Protein AF-0000000077295371 (afdb_homodimer)

Sequence (290 aa):
MWTFGPAETTPSGWQVFKDMAKVRFSCQRCSHGWTSMYGMVVFYYHWDTASNQGNVRFLLTGQKCNHCNPDGFETPMWYPEEAQKVMTNLYHEVANRVYQLQTPPLIRDRRHGRPRHQHNSSMCQACRQGLCKTSKVLQAVSSSSMWTFGPAETTPSGWQVFKDMAKVRFSCQRCSHGWTSMYGMVVFYYHWDTASNQGNVRFLLTGQKCNHCNPDGFETPMWYPEEAQKVMTNLYHEVANRVYQLQTPPLIRDRRHGRPRHQHNSSMCQACRQGLCKTSKVLQAVSSSS

InterPro domains:
  IPR026096 Receptor-transporting protein [PTHR14402] (2-140)
  IPR027377 ZAR1/RTP1-5-like, 3CxxC-type zinc finger [PF13695] (21-130)
  IPR027377 ZAR1/RTP1-5-like, 3CxxC-type zinc finger [SM01328] (20-130)

Organism: Petrolisthes cinctipes (NCBI:txid88211)

Nearest PDB structures (foldseek):
  4xb6-assembly1_E  TM=5.435E-01  e=7.324E-01  Escherichia coli str. K-12 substr. MG1655
  2y8g-assembly1_A  TM=3.327E-01  e=1.158E-01  Homo sapiens
  3d45-assembly1_B  TM=3.628E-01  e=4.478E-01  Mus musculus
  3d45-assembly1_A  TM=3.633E-01  e=4.478E-01  Mus musculus
  2a1s-assembly1_A  TM=3.868E-01  e=9.960E-01  Homo sapiens

Secondary structure (DSSP, 8-state):
-EEEEE-SS--SSSEEEEEEEEEEEE-TTT--EEEEEEEEEEEEEEEETTTTEEEEEEEE--B--TTT--SSPBPPEE-HHHHHHHHHHHHHHHHHHTT----PPPP---------S---GGGBHHHHTT-STT-----------/-EEEEE-SS--SSSEEEEEEEEEEEE-TTT--EEEEEEEEEEEEEEEETTTTEEEEEEEE--B--TTT--SSPBPPEE-HHHHHHHHHHHHHHHHHHTT----PPPP---------S---GGGBHHHHTT-STT-----------

Solvent-accessible surface area (backbone atoms only — not comparable to full-atom values): 17263 Å² total; per-residue (Å²): 93,74,49,79,46,76,46,91,62,86,75,79,90,46,47,77,50,75,49,70,25,41,26,35,38,52,33,88,83,79,62,54,66,52,77,39,73,70,34,41,38,40,36,35,35,45,76,38,76,91,77,55,39,32,42,38,30,32,43,80,40,26,36,40,44,86,85,78,56,54,94,60,62,32,66,52,24,37,35,62,69,43,53,49,48,53,51,51,38,50,48,39,52,48,40,29,74,74,68,66,41,91,59,76,79,74,80,78,82,57,73,90,71,82,84,84,68,80,90,56,56,92,38,27,44,36,36,73,69,53,68,32,86,80,36,76,62,77,72,78,72,77,70,82,119,95,76,47,80,46,74,46,90,62,85,75,80,92,46,49,77,50,74,48,70,26,43,27,35,38,54,32,89,84,79,62,55,67,53,78,38,74,69,34,41,40,39,35,36,35,44,75,39,76,90,77,56,38,32,41,37,30,33,42,80,39,27,38,41,44,85,86,78,59,56,94,59,62,31,67,51,26,38,35,63,68,42,52,49,48,54,51,50,38,48,50,40,51,48,40,29,75,74,68,66,41,90,60,75,80,73,80,81,82,58,72,90,73,81,85,84,67,82,90,56,57,91,38,27,44,34,36,73,68,52,68,32,86,82,36,76,59,77,71,78,71,75,70,82,119

Radius of gyration: 21.49 Å; Cα contacts (8 Å, |Δi|>4): 486; chains: 2; bounding box: 51×67×65 Å

Foldseek 3Di:
DEDEEADPDDDPPFDKDKDAAWWKFADPPPRDIDIDRGWMKMKTKDADPVVRYIYIHMDTWFFADPPVGDPDGTGTHDDPVRVVLVVVQVVQVCCCPPVNDDDDDRDRDYDDDDPPDDDDLVGIRCLVVVNDPPNPPPPVPPPPD/DEDEEADPDDDPPFDKDKAAAWWKFADPPPRDIDIDRGWMKMKTKDADPVVRYIYIHMDTWFFADPPVGDPDGTGTHDDPVRVVLVVVQVVQVCCCPPVNDDDDDRDRDYDDDDPPDDDDLVGIRCLVVPNDPPNPPPPVPPPPD

Structure (mmCIF, N/CA/C/O backbone):
data_AF-0000000077295371-model_v1
#
loop_
_entity.id
_entity.type
_entity.pdbx_description
1 polymer '3CxxC-type domain-containing protein'
#
loop_
_atom_site.group_PDB
_atom_site.id
_atom_site.type_symbol
_atom_site.label_atom_id
_atom_site.label_alt_id
_atom_site.label_comp_id
_atom_site.label_asym_id
_atom_site.label_entity_id
_atom_site.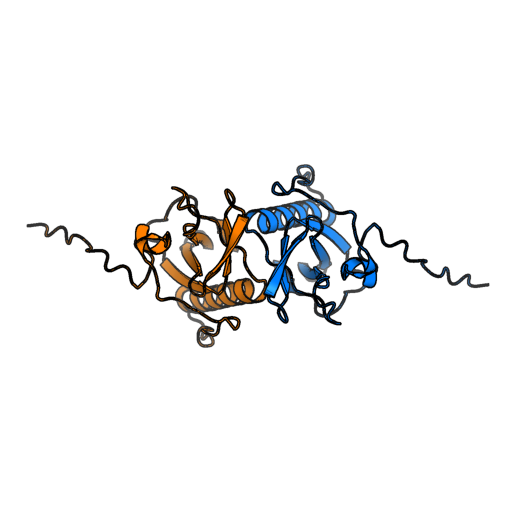label_seq_id
_atom_site.pdbx_PDB_ins_code
_atom_site.Cartn_x
_atom_site.Cartn_y
_atom_site.Cartn_z
_atom_site.occupancy
_atom_site.B_iso_or_equiv
_atom_site.auth_seq_id
_atom_site.auth_comp_id
_atom_site.auth_asym_id
_atom_site.auth_atom_id
_atom_site.pdbx_PDB_model_num
ATOM 1 N N . MET A 1 1 ? 22.094 4.246 -7.453 1 86.5 1 MET A N 1
ATOM 2 C CA . MET A 1 1 ? 20.719 4.723 -7.406 1 86.5 1 MET A CA 1
ATOM 3 C C . MET A 1 1 ? 19.75 3.637 -7.879 1 86.5 1 MET A C 1
ATOM 5 O O . MET A 1 1 ? 20.047 2.912 -8.836 1 86.5 1 MET A O 1
ATOM 9 N N . TRP A 1 2 ? 18.719 3.459 -7.152 1 91.44 2 TRP A N 1
ATOM 10 C CA . TRP A 1 2 ? 17.672 2.525 -7.559 1 91.44 2 TRP A CA 1
ATOM 11 C C . TRP A 1 2 ? 16.375 3.268 -7.906 1 91.44 2 TRP A C 1
ATOM 13 O O . TRP A 1 2 ? 16 4.219 -7.223 1 91.44 2 TRP A O 1
ATOM 23 N N . THR A 1 3 ? 15.727 2.918 -9.031 1 90.88 3 THR A N 1
ATOM 24 C CA . THR A 1 3 ? 14.398 3.406 -9.391 1 90.88 3 THR A CA 1
ATOM 25 C C . THR A 1 3 ? 13.352 2.314 -9.203 1 90.88 3 THR A C 1
ATOM 27 O O . THR A 1 3 ? 13.641 1.128 -9.367 1 90.88 3 THR A O 1
ATOM 30 N N . PHE A 1 4 ? 12.195 2.684 -8.742 1 93.25 4 PHE A N 1
ATOM 31 C CA . PHE A 1 4 ? 11.125 1.76 -8.383 1 93.25 4 PHE A CA 1
ATOM 32 C C . PHE A 1 4 ? 9.805 2.203 -8.984 1 93.25 4 PHE A C 1
ATOM 34 O O . PHE A 1 4 ? 9.43 3.371 -8.883 1 93.25 4 PHE A O 1
ATOM 41 N N . GLY A 1 5 ? 9.086 1.29 -9.688 1 92.06 5 GLY A N 1
ATOM 42 C CA . GLY A 1 5 ? 7.781 1.624 -10.242 1 92.06 5 GLY A CA 1
ATOM 43 C C . GLY A 1 5 ? 7.051 0.424 -10.812 1 92.06 5 GLY A C 1
ATOM 44 O O . GLY A 1 5 ? 7.566 -0.694 -10.789 1 92.06 5 GLY A O 1
ATOM 45 N N . PRO A 1 6 ? 5.828 0.628 -11.188 1 92.06 6 PRO A N 1
ATOM 46 C CA . PRO A 1 6 ? 5.055 -0.468 -11.773 1 92.06 6 PRO A CA 1
ATOM 47 C C . PRO A 1 6 ? 5.57 -0.878 -13.156 1 92.06 6 PRO A C 1
ATOM 49 O O . PRO A 1 6 ? 6.176 -0.066 -13.859 1 92.06 6 PRO A O 1
ATOM 52 N N . ALA A 1 7 ? 5.379 -2.176 -13.43 1 90.31 7 ALA A N 1
ATOM 53 C CA . ALA A 1 7 ? 5.73 -2.686 -14.75 1 90.31 7 ALA A CA 1
ATOM 54 C C . ALA A 1 7 ? 4.562 -2.535 -15.719 1 90.31 7 ALA A C 1
ATOM 56 O O . ALA A 1 7 ? 3.418 -2.844 -15.383 1 90.31 7 ALA A O 1
ATOM 57 N N . GLU A 1 8 ? 4.898 -1.965 -16.859 1 80.38 8 GLU A N 1
ATOM 58 C CA . GLU A 1 8 ? 3.889 -1.967 -17.906 1 80.38 8 GLU A CA 1
ATOM 59 C C . GLU A 1 8 ? 3.895 -3.285 -18.688 1 80.38 8 GLU A C 1
ATOM 61 O O . GLU A 1 8 ? 2.84 -3.773 -19.094 1 80.38 8 GLU A O 1
ATOM 66 N N . THR A 1 9 ? 5.023 -3.795 -18.875 1 82.44 9 THR A N 1
ATOM 67 C CA . THR A 1 9 ? 5.254 -5.09 -19.5 1 82.44 9 THR A CA 1
ATOM 68 C C . THR A 1 9 ? 6.266 -5.906 -18.703 1 82.44 9 THR A C 1
ATOM 70 O O . THR A 1 9 ? 6.973 -5.367 -17.859 1 82.44 9 THR A O 1
ATOM 73 N N . THR A 1 10 ? 6.254 -7.145 -18.922 1 82.88 10 THR A N 1
ATOM 74 C CA . THR A 1 10 ? 7.238 -8.008 -18.297 1 82.88 10 THR A CA 1
ATOM 75 C C . THR A 1 10 ? 8.617 -7.797 -18.906 1 82.88 10 THR A C 1
ATOM 77 O O . THR A 1 10 ? 8.828 -8.062 -20.094 1 82.88 10 THR A O 1
ATOM 80 N N . PRO A 1 11 ? 9.492 -7.316 -18.062 1 87.44 11 PRO A N 1
ATOM 81 C CA . PRO A 1 11 ? 10.836 -7.133 -18.609 1 87.44 11 PRO A CA 1
ATOM 82 C C . PRO A 1 11 ? 11.555 -8.453 -18.875 1 87.44 11 PRO A C 1
ATOM 84 O O . PRO A 1 11 ? 11.414 -9.398 -18.094 1 87.44 11 PRO A O 1
ATOM 87 N N . SER A 1 12 ? 12.25 -8.508 -19.969 1 88.38 12 SER A N 1
ATOM 88 C CA . SER A 1 12 ? 13.023 -9.703 -20.297 1 88.38 12 SER A CA 1
ATOM 89 C C . SER A 1 12 ? 14.453 -9.594 -19.781 1 88.38 12 SER A C 1
ATOM 91 O O . SER A 1 12 ? 15.07 -8.531 -19.891 1 88.38 12 SER A O 1
ATOM 93 N N . GLY A 1 13 ? 14.984 -10.672 -19.281 1 92.75 13 GLY A N 1
ATOM 94 C CA . GLY A 1 13 ? 16.375 -10.742 -18.891 1 92.75 13 GLY A CA 1
ATOM 95 C C . GLY A 1 13 ? 16.641 -10.219 -17.5 1 92.75 13 GLY A C 1
ATOM 96 O O . GLY A 1 13 ? 17.781 -10.234 -17.016 1 92.75 13 GLY A O 1
ATOM 97 N N . TRP A 1 14 ? 15.656 -9.672 -16.875 1 95.69 14 TRP A N 1
ATOM 98 C CA . TRP A 1 14 ? 15.82 -9.172 -15.516 1 95.69 14 TRP A CA 1
ATOM 99 C C . TRP A 1 14 ? 15.648 -10.289 -14.492 1 95.69 14 TRP A C 1
ATOM 101 O O . TRP A 1 14 ? 15.055 -11.328 -14.797 1 95.69 14 TRP A O 1
ATOM 111 N N . GLN A 1 15 ? 16.234 -10.102 -13.391 1 97 15 GLN A N 1
ATOM 112 C CA . GLN A 1 15 ? 15.977 -11.031 -12.289 1 97 15 GLN A CA 1
ATOM 113 C C . GLN A 1 15 ? 14.547 -10.914 -11.781 1 97 15 GLN A C 1
ATOM 115 O O . GLN A 1 15 ? 13.953 -9.836 -11.82 1 97 15 GLN A O 1
ATOM 120 N N . VAL A 1 16 ? 14.047 -12.078 -11.312 1 96.31 16 VAL A N 1
ATOM 121 C CA . VAL A 1 16 ? 12.648 -12.141 -10.898 1 96.31 16 VAL A CA 1
ATOM 122 C C . VAL A 1 16 ? 12.562 -12.586 -9.438 1 96.31 16 VAL A C 1
ATOM 124 O O . VAL A 1 16 ? 13.234 -13.531 -9.031 1 96.31 16 VAL A O 1
ATOM 127 N N . PHE A 1 17 ? 11.812 -11.836 -8.68 1 97.75 17 PHE A N 1
ATOM 128 C CA . PHE A 1 17 ? 11.5 -12.188 -7.301 1 97.75 17 PHE A CA 1
ATOM 129 C C . PHE A 1 17 ? 10 -12.117 -7.047 1 97.75 17 PHE A C 1
ATOM 131 O O . PHE A 1 17 ? 9.375 -11.078 -7.262 1 97.75 17 PHE A O 1
ATOM 138 N N . LYS A 1 18 ? 9.422 -13.211 -6.637 1 96.5 18 LYS A N 1
ATOM 139 C CA . LYS A 1 18 ? 7.992 -13.281 -6.371 1 96.5 18 LYS A CA 1
ATOM 140 C C . LYS A 1 18 ? 7.715 -13.438 -4.879 1 96.5 18 LYS A C 1
ATOM 142 O O . LYS A 1 18 ? 8.484 -14.086 -4.164 1 96.5 18 LYS A O 1
ATOM 147 N N . ASP A 1 19 ? 6.68 -12.828 -4.461 1 96.31 19 ASP A N 1
ATOM 148 C CA . ASP A 1 19 ? 6.238 -12.977 -3.078 1 96.31 19 ASP A CA 1
ATOM 149 C C . ASP A 1 19 ? 4.715 -12.93 -2.98 1 96.31 19 ASP A C 1
ATOM 151 O O . ASP A 1 19 ? 4.043 -12.461 -3.9 1 96.31 19 ASP A O 1
ATOM 155 N N . MET A 1 20 ? 4.238 -13.5 -1.912 1 93.75 20 MET A N 1
ATOM 156 C CA . MET A 1 20 ? 2.795 -13.562 -1.687 1 93.75 20 MET A CA 1
ATOM 157 C C . MET A 1 20 ? 2.41 -12.797 -0.423 1 93.75 20 MET A C 1
ATOM 159 O O . MET A 1 20 ? 3.223 -12.656 0.493 1 93.75 20 MET A O 1
ATOM 163 N N . ALA A 1 21 ? 1.189 -12.32 -0.433 1 94.06 21 ALA A N 1
ATOM 164 C CA . ALA A 1 21 ? 0.658 -11.57 0.705 1 94.06 21 ALA A CA 1
ATOM 165 C C . ALA A 1 21 ? -0.843 -11.797 0.856 1 94.06 21 ALA A C 1
ATOM 167 O O . ALA A 1 21 ? -1.525 -12.148 -0.109 1 94.06 21 ALA A O 1
ATOM 168 N N . LYS A 1 22 ? -1.296 -11.648 2.119 1 93.62 22 LYS A N 1
ATOM 169 C CA . LYS A 1 22 ? -2.736 -11.555 2.336 1 93.62 22 LYS A CA 1
ATOM 170 C C . LYS A 1 22 ? -3.289 -10.234 1.809 1 93.62 22 LYS A C 1
ATOM 172 O O . LYS A 1 22 ? -2.828 -9.164 2.203 1 93.62 22 LYS A O 1
ATOM 177 N N . VAL A 1 23 ? -4.223 -10.328 0.957 1 95.44 23 VAL A N 1
ATOM 178 C CA . VAL A 1 23 ? -4.816 -9.141 0.36 1 95.44 23 VAL A CA 1
ATOM 179 C C . VAL A 1 23 ? -6.332 -9.289 0.301 1 95.44 23 VAL A C 1
ATOM 181 O O . VAL A 1 23 ? -6.863 -10.375 0.544 1 95.44 23 VAL A O 1
ATOM 184 N N . ARG A 1 24 ? -7 -8.188 0.043 1 93.94 24 ARG A N 1
ATOM 185 C CA . ARG A 1 24 ? -8.445 -8.203 -0.156 1 93.94 24 ARG A CA 1
ATOM 186 C C . ARG A 1 24 ? -8.812 -7.695 -1.546 1 93.94 24 ARG A C 1
ATOM 188 O O . ARG A 1 24 ? -8.062 -6.922 -2.146 1 93.94 24 ARG A O 1
ATOM 195 N N . PHE A 1 25 ? -9.914 -8.211 -2.006 1 94.44 25 PHE A N 1
ATOM 196 C CA . PHE A 1 25 ? -10.484 -7.77 -3.273 1 94.44 25 PHE A CA 1
ATOM 197 C C . PHE A 1 25 ? -11.914 -7.281 -3.084 1 94.44 25 PHE A C 1
ATOM 199 O O . PHE A 1 25 ? -12.586 -7.68 -2.133 1 94.44 25 PHE A O 1
ATOM 206 N N . SER A 1 26 ? -12.281 -6.414 -3.873 1 90.81 26 SER A N 1
ATOM 207 C CA . SER A 1 26 ? -13.672 -5.969 -3.971 1 90.81 26 SER A CA 1
ATOM 208 C C . SER A 1 26 ? -14.109 -5.836 -5.426 1 90.81 26 SER A C 1
ATOM 210 O O . SER A 1 26 ? -13.469 -5.137 -6.211 1 90.81 26 SER A O 1
ATOM 212 N N . CYS A 1 27 ? -15.172 -6.555 -5.723 1 93.31 27 CYS A N 1
ATOM 213 C CA . CYS A 1 27 ? -15.664 -6.539 -7.094 1 93.31 27 CYS A CA 1
ATOM 214 C C . CYS A 1 27 ? -16.281 -5.191 -7.438 1 93.31 27 CYS A C 1
ATOM 216 O O . CYS A 1 27 ? -17.172 -4.715 -6.738 1 93.31 27 CYS A O 1
ATOM 218 N N . GLN A 1 28 ? -15.859 -4.637 -8.531 1 89.06 28 GLN A N 1
ATOM 219 C CA . GLN A 1 28 ? -16.328 -3.314 -8.922 1 89.06 28 GLN A CA 1
ATOM 220 C C . GLN A 1 28 ? -17.75 -3.391 -9.508 1 89.06 28 GLN A C 1
ATOM 222 O O . GLN A 1 28 ? -18.438 -2.377 -9.602 1 89.06 28 GLN A O 1
ATOM 227 N N . ARG A 1 29 ? -18.109 -4.555 -9.852 1 91.44 29 ARG A N 1
ATOM 228 C CA . ARG A 1 29 ? -19.406 -4.723 -10.492 1 91.44 29 ARG A CA 1
ATOM 229 C C . ARG A 1 29 ? -20.5 -5.023 -9.461 1 91.44 29 ARG A C 1
ATOM 231 O O . ARG A 1 29 ? -21.562 -4.406 -9.477 1 91.44 29 ARG A O 1
ATOM 238 N N . CYS A 1 30 ? -20.266 -5.941 -8.539 1 93.5 30 CYS A N 1
ATOM 239 C CA . CYS A 1 30 ? -21.328 -6.375 -7.645 1 93.5 30 CYS A CA 1
ATOM 240 C C . CYS A 1 30 ? -21 -6.023 -6.199 1 93.5 30 CYS A C 1
ATOM 242 O O . CYS A 1 30 ? -21.75 -6.375 -5.289 1 93.5 30 CYS A O 1
ATOM 244 N N . SER A 1 31 ? -19.797 -5.547 -5.883 1 87.94 31 SER A N 1
ATOM 245 C CA . SER A 1 31 ? -19.359 -5.051 -4.582 1 87.94 31 SER A CA 1
ATOM 246 C C . SER A 1 31 ? -19.047 -6.199 -3.629 1 87.94 31 SER A C 1
ATOM 248 O O . SER A 1 31 ? -18.766 -5.977 -2.449 1 87.94 31 SER A O 1
ATOM 250 N N . HIS A 1 32 ? -19.094 -7.414 -4.203 1 91 32 HIS A N 1
ATOM 251 C CA . HIS A 1 32 ? -18.688 -8.547 -3.389 1 91 32 HIS A CA 1
ATOM 252 C C . HIS A 1 32 ? -17.219 -8.43 -2.99 1 91 32 HIS A C 1
ATOM 254 O O . HIS A 1 32 ? -16.359 -8.125 -3.828 1 91 32 HIS A O 1
ATOM 260 N N . GLY A 1 33 ? -16.906 -8.641 -1.705 1 90.38 33 GLY A N 1
ATOM 261 C CA . GLY A 1 33 ? -15.539 -8.617 -1.206 1 90.38 33 GLY A CA 1
ATOM 262 C C . GLY A 1 33 ? -15.062 -9.977 -0.736 1 90.38 33 GLY A C 1
ATOM 263 O O . GLY A 1 33 ? -15.836 -10.766 -0.19 1 90.38 33 GLY A O 1
ATOM 264 N N . TRP A 1 34 ? -13.805 -10.258 -0.97 1 91.38 34 TRP A N 1
ATOM 265 C CA . TRP A 1 34 ? -13.219 -11.5 -0.467 1 91.38 34 TRP A CA 1
ATOM 266 C C . TRP A 1 34 ? -11.75 -11.312 -0.11 1 91.38 34 TRP A C 1
ATOM 268 O O . TRP A 1 34 ? -11.125 -10.344 -0.542 1 91.38 34 TRP A O 1
ATOM 278 N N . THR A 1 35 ? -11.211 -12.172 0.709 1 91.56 35 THR A N 1
ATOM 279 C CA . THR A 1 35 ? -9.812 -12.18 1.123 1 91.56 35 THR A CA 1
ATOM 280 C C . THR A 1 35 ? -9.055 -13.312 0.447 1 91.56 35 THR A C 1
ATOM 282 O O . THR A 1 35 ? -9.578 -14.414 0.29 1 91.56 35 THR A O 1
ATOM 285 N N . SER A 1 36 ? -7.852 -13 -0.008 1 92 36 SER A N 1
ATOM 286 C CA . SER A 1 36 ? -6.957 -14.023 -0.546 1 92 36 SER A CA 1
ATOM 287 C C . SER A 1 36 ? -5.633 -14.055 0.214 1 92 36 SER A C 1
ATOM 289 O O . SER A 1 36 ? -5.012 -13.008 0.43 1 92 36 SER A O 1
ATOM 291 N N . MET A 1 37 ? -5.191 -15.266 0.523 1 89.56 37 MET A N 1
ATOM 292 C CA . MET A 1 37 ? -3.891 -15.43 1.166 1 89.56 37 MET A CA 1
ATOM 293 C C . MET A 1 37 ? -2.777 -15.516 0.127 1 89.56 37 MET A C 1
ATOM 295 O O . MET A 1 37 ? -1.598 -15.562 0.479 1 89.56 37 MET A O 1
ATOM 299 N N . TYR A 1 38 ? -3.191 -15.484 -1.136 1 87.25 38 TYR A N 1
ATOM 300 C CA . TYR A 1 38 ? -2.223 -15.742 -2.193 1 87.25 38 TYR A CA 1
ATOM 301 C C . TYR A 1 38 ? -2.168 -14.586 -3.18 1 87.25 38 TYR A C 1
ATOM 30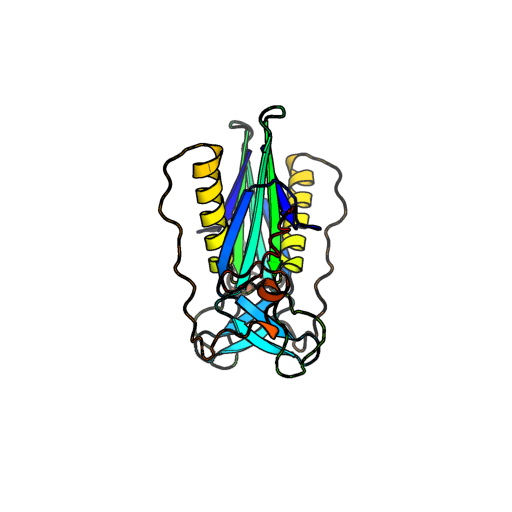3 O O . TYR A 1 38 ? -2.027 -14.789 -4.387 1 87.25 38 TYR A O 1
ATOM 311 N N . GLY A 1 39 ? -2.402 -13.367 -2.674 1 93 39 GLY A N 1
ATOM 312 C CA . GLY A 1 39 ? -2.082 -12.227 -3.52 1 93 39 GLY A CA 1
ATOM 313 C C . GLY A 1 39 ? -0.623 -12.18 -3.936 1 93 39 GLY A C 1
ATOM 314 O O . GLY A 1 39 ? 0.271 -12.242 -3.088 1 93 39 GLY A O 1
ATOM 315 N N . MET A 1 40 ? -0.384 -12.141 -5.23 1 94.75 40 MET A N 1
ATOM 316 C CA . MET A 1 40 ? 0.983 -12.266 -5.727 1 94.75 40 MET A CA 1
ATOM 317 C C . MET A 1 40 ? 1.495 -10.93 -6.246 1 94.75 40 MET A C 1
ATOM 319 O O . MET A 1 40 ? 0.787 -10.227 -6.969 1 94.75 40 MET A O 1
ATOM 323 N N . VAL A 1 41 ? 2.711 -10.602 -5.812 1 96.62 41 VAL A N 1
ATOM 324 C CA . VAL A 1 41 ? 3.477 -9.508 -6.41 1 96.62 41 VAL A CA 1
ATOM 325 C C . VAL A 1 41 ? 4.73 -10.062 -7.078 1 96.62 41 VAL A C 1
ATOM 327 O O . VAL A 1 41 ? 5.383 -10.961 -6.539 1 96.62 41 VAL A O 1
ATOM 330 N N . VAL A 1 42 ? 4.992 -9.594 -8.25 1 96.5 42 VAL A N 1
ATOM 331 C CA . VAL A 1 42 ? 6.195 -9.969 -8.984 1 96.5 42 VAL A CA 1
ATOM 332 C C . VAL A 1 42 ? 7.102 -8.75 -9.148 1 96.5 42 VAL A C 1
ATOM 334 O O . VAL A 1 42 ? 6.676 -7.715 -9.664 1 96.5 42 VAL A O 1
ATOM 337 N N . PHE A 1 43 ? 8.312 -8.938 -8.703 1 97.88 43 PHE A N 1
ATOM 338 C CA . PHE A 1 43 ? 9.32 -7.902 -8.891 1 97.88 43 PHE A CA 1
ATOM 339 C C . PHE A 1 43 ? 10.32 -8.305 -9.969 1 97.88 43 PHE A C 1
ATOM 341 O O . PHE A 1 43 ? 10.805 -9.438 -9.984 1 97.88 43 PHE A O 1
ATOM 348 N N . TYR A 1 44 ? 10.57 -7.422 -10.797 1 97.44 44 TYR A N 1
ATOM 349 C CA . TYR A 1 44 ? 11.672 -7.508 -11.758 1 97.44 44 TYR A CA 1
ATOM 350 C C . TYR A 1 44 ? 12.766 -6.496 -11.422 1 97.44 44 TYR A C 1
ATOM 352 O O . TYR A 1 44 ? 12.484 -5.309 -11.258 1 97.44 44 TYR A O 1
ATOM 360 N N . TYR A 1 45 ? 13.961 -7.008 -11.328 1 98 45 TYR A N 1
ATOM 361 C CA . TYR A 1 45 ? 14.992 -6.043 -10.969 1 98 45 TYR A CA 1
ATOM 362 C C . TYR A 1 45 ? 16.266 -6.293 -11.758 1 98 45 TYR A C 1
ATOM 364 O O . TYR A 1 45 ? 16.531 -7.422 -12.18 1 98 45 TYR A O 1
ATOM 372 N N . HIS A 1 46 ? 16.984 -5.16 -11.992 1 97.06 46 HIS A N 1
ATOM 373 C CA . HIS A 1 46 ? 18.203 -5.184 -12.781 1 97.06 46 HIS A CA 1
ATOM 374 C C . HIS A 1 46 ? 19.188 -4.121 -12.297 1 97.06 46 HIS A C 1
ATOM 376 O O . HIS A 1 46 ? 18.812 -2.975 -12.062 1 97.06 46 HIS A O 1
ATOM 382 N N . TRP A 1 47 ? 20.406 -4.574 -12.133 1 97.12 47 TRP A N 1
ATOM 383 C CA . TRP A 1 47 ? 21.5 -3.662 -11.82 1 97.12 47 TRP A CA 1
ATOM 384 C C . TRP A 1 47 ? 22.422 -3.48 -13.023 1 97.12 47 TRP A C 1
ATOM 386 O O . TRP A 1 47 ? 22.969 -4.453 -13.547 1 97.12 47 TRP A O 1
ATOM 396 N N . ASP A 1 48 ? 22.562 -2.227 -13.398 1 96.06 48 ASP A N 1
ATOM 397 C CA . ASP A 1 48 ? 23.469 -1.892 -14.492 1 96.06 48 ASP A CA 1
ATOM 398 C C . ASP A 1 48 ? 24.797 -1.368 -13.953 1 96.06 48 ASP A C 1
ATOM 400 O O . ASP A 1 48 ? 24.891 -0.21 -13.539 1 96.06 48 ASP A O 1
ATOM 404 N N . THR A 1 49 ? 25.906 -2.059 -14.109 1 93.75 49 THR A N 1
ATOM 405 C CA . THR A 1 49 ? 27.219 -1.716 -13.578 1 93.75 49 THR A CA 1
ATOM 406 C C . THR A 1 49 ? 27.812 -0.542 -14.352 1 93.75 49 THR A C 1
ATOM 408 O O . THR A 1 49 ? 28.5 0.302 -13.766 1 93.75 49 THR A O 1
ATOM 411 N N . ALA A 1 50 ? 27.562 -0.509 -15.586 1 95.75 50 ALA A N 1
ATOM 412 C CA . ALA A 1 50 ? 28.141 0.544 -16.422 1 95.75 50 ALA A CA 1
ATOM 413 C C . ALA A 1 50 ? 27.625 1.919 -15.992 1 95.75 50 ALA A C 1
ATOM 415 O O . ALA A 1 50 ? 28.406 2.867 -15.867 1 95.75 50 ALA A O 1
ATOM 416 N N . SER A 1 51 ? 26.375 1.975 -15.711 1 95.5 51 SER A N 1
ATOM 417 C CA . SER A 1 51 ? 25.766 3.256 -15.344 1 95.5 51 SER A CA 1
ATOM 418 C C . SER A 1 51 ? 25.609 3.381 -13.836 1 95.5 51 SER A C 1
ATOM 420 O O . SER A 1 51 ? 25.203 4.43 -13.336 1 95.5 51 SER A O 1
ATOM 422 N N . ASN A 1 52 ? 25.938 2.299 -13.125 1 95.19 52 ASN A N 1
ATOM 423 C CA . ASN A 1 52 ? 25.781 2.258 -11.68 1 95.19 52 ASN A CA 1
ATOM 424 C C . ASN A 1 52 ? 24.344 2.572 -11.258 1 95.19 52 ASN A C 1
ATOM 426 O O . ASN A 1 52 ? 24.125 3.42 -10.391 1 95.19 52 ASN A O 1
ATOM 430 N N . GLN A 1 53 ? 23.391 1.948 -11.992 1 96.19 53 GLN A N 1
ATOM 431 C CA . GLN A 1 53 ? 21.984 2.174 -11.719 1 96.19 53 GLN A CA 1
ATOM 432 C C . GLN A 1 53 ? 21.234 0.852 -11.578 1 96.19 53 GLN A C 1
ATOM 434 O O . GLN A 1 53 ? 21.531 -0.117 -12.273 1 96.19 53 GLN A O 1
ATOM 439 N N . GLY A 1 54 ? 20.328 0.802 -10.625 1 96.5 54 GLY A N 1
ATOM 440 C CA . GLY A 1 54 ? 19.406 -0.315 -10.453 1 96.5 54 GLY A CA 1
ATOM 441 C C . GLY A 1 54 ? 17.969 0.042 -10.75 1 96.5 54 GLY A C 1
ATOM 442 O O . GLY A 1 54 ? 17.547 1.188 -10.562 1 96.5 54 GLY A O 1
ATOM 443 N N . ASN A 1 55 ? 17.25 -0.89 -11.297 1 95.94 55 ASN A N 1
ATOM 444 C CA . ASN A 1 55 ? 15.836 -0.708 -11.594 1 95.94 55 ASN A CA 1
ATOM 445 C C . ASN A 1 55 ? 14.992 -1.839 -11.016 1 95.94 55 ASN A C 1
ATOM 447 O O . ASN A 1 55 ? 15.391 -3.004 -11.062 1 95.94 55 ASN A O 1
ATOM 451 N N . VAL A 1 56 ? 13.898 -1.454 -10.398 1 97.38 56 VAL A N 1
ATOM 452 C CA . VAL A 1 56 ? 12.906 -2.422 -9.953 1 97.38 56 VAL A CA 1
ATOM 453 C C . VAL A 1 56 ? 11.547 -2.078 -10.562 1 97.38 56 VAL A C 1
ATOM 455 O O . VAL A 1 56 ? 11.102 -0.929 -10.492 1 97.38 56 VAL A O 1
ATOM 458 N N . ARG A 1 57 ? 10.938 -3.018 -11.164 1 96.94 57 ARG A N 1
ATOM 459 C CA . ARG A 1 57 ? 9.555 -2.947 -11.641 1 96.94 57 ARG A CA 1
ATOM 460 C C . ARG A 1 57 ? 8.695 -4.012 -10.977 1 96.94 57 ARG A C 1
ATOM 462 O O . ARG A 1 57 ? 9.18 -5.094 -10.641 1 96.94 57 ARG A O 1
ATOM 469 N N . PHE A 1 58 ? 7.438 -3.619 -10.742 1 96.94 58 PHE A N 1
ATOM 470 C CA . PHE A 1 58 ? 6.613 -4.621 -10.078 1 96.94 58 PHE A CA 1
ATOM 471 C C . PHE A 1 58 ? 5.27 -4.77 -10.781 1 96.94 58 PHE A C 1
ATOM 473 O O . PHE A 1 58 ? 4.805 -3.84 -11.445 1 96.94 58 PHE A O 1
ATOM 480 N N . LEU A 1 59 ? 4.73 -5.953 -10.656 1 95.19 59 LEU A N 1
ATOM 481 C CA . LEU A 1 59 ? 3.396 -6.312 -11.125 1 95.19 59 LEU A CA 1
ATOM 482 C C . LEU A 1 59 ? 2.557 -6.891 -9.992 1 95.19 59 LEU A C 1
ATOM 484 O O . LEU A 1 59 ? 2.975 -7.84 -9.32 1 95.19 59 LEU A O 1
ATOM 488 N N . LEU A 1 60 ? 1.401 -6.25 -9.82 1 96.06 60 LEU A N 1
ATOM 489 C CA . LEU A 1 60 ? 0.409 -6.805 -8.906 1 96.06 60 LEU A CA 1
ATOM 490 C C . LEU A 1 60 ? -0.641 -7.609 -9.672 1 96.06 60 LEU A C 1
ATOM 492 O O . LEU A 1 60 ? -1.249 -7.102 -10.617 1 96.06 60 LEU A O 1
ATOM 496 N N . THR A 1 61 ? -0.856 -8.852 -9.258 1 94.75 61 THR A N 1
ATOM 497 C CA . THR A 1 61 ? -1.808 -9.68 -9.992 1 94.75 61 THR A CA 1
ATOM 498 C C . THR A 1 61 ? -3.156 -9.711 -9.273 1 94.75 61 THR A C 1
ATOM 500 O O . THR A 1 61 ? -3.215 -9.703 -8.047 1 94.75 61 THR A O 1
ATOM 503 N N . GLY A 1 62 ? -4.176 -9.789 -10.062 1 96.44 62 GLY A N 1
ATOM 504 C CA . GLY A 1 62 ? -5.535 -9.734 -9.555 1 96.44 62 GLY A CA 1
ATOM 505 C C . GLY A 1 62 ? -6.207 -11.094 -9.484 1 96.44 62 GLY A C 1
ATOM 506 O O . GLY A 1 62 ? -5.574 -12.117 -9.75 1 96.44 62 GLY A O 1
ATOM 507 N N . GLN A 1 63 ? -7.457 -11.055 -9.062 1 95.75 63 GLN A N 1
ATOM 508 C CA . GLN A 1 63 ? -8.336 -12.219 -9.031 1 95.75 63 GLN A CA 1
ATOM 509 C C . GLN A 1 63 ? -9.727 -11.883 -9.547 1 95.75 63 GLN A C 1
ATOM 511 O O . GLN A 1 63 ? -10.164 -10.734 -9.453 1 95.75 63 GLN A O 1
ATOM 516 N N . LYS A 1 64 ? -10.32 -12.906 -10.109 1 96.19 64 LYS A N 1
ATOM 517 C CA . LYS A 1 64 ? -11.688 -12.727 -10.602 1 96.19 64 LYS A CA 1
ATOM 518 C C . LYS A 1 64 ? -12.695 -12.898 -9.469 1 96.19 64 LYS A C 1
ATOM 520 O O . LYS A 1 64 ? -12.492 -13.703 -8.562 1 96.19 64 LYS A O 1
ATOM 525 N N . CYS A 1 65 ? -13.781 -12.117 -9.578 1 95.06 65 CYS A N 1
ATOM 526 C CA . CYS A 1 65 ? -14.906 -12.289 -8.672 1 95.06 65 CYS A CA 1
ATOM 527 C C . CYS A 1 65 ? -15.672 -13.57 -8.984 1 95.06 65 CYS A C 1
ATOM 529 O O . CYS A 1 65 ? -16.062 -13.805 -10.133 1 95.06 65 CYS A O 1
ATOM 531 N N . ASN A 1 66 ? -15.977 -14.352 -8.008 1 92.44 66 ASN A N 1
ATOM 532 C CA . ASN A 1 66 ? -16.688 -15.602 -8.234 1 92.44 66 ASN A CA 1
ATOM 533 C C . ASN A 1 66 ? -18.188 -15.438 -8.047 1 92.44 66 ASN A C 1
ATOM 535 O O . ASN A 1 66 ? -18.938 -16.406 -8.141 1 92.44 66 ASN A O 1
ATOM 539 N N . HIS A 1 67 ? -18.625 -14.305 -7.691 1 92.81 67 HIS A N 1
ATOM 540 C CA . HIS A 1 67 ? -20.031 -14.031 -7.5 1 92.81 67 HIS A CA 1
ATOM 541 C C . HIS A 1 67 ? -20.703 -13.641 -8.812 1 92.81 67 HIS A C 1
ATOM 543 O O . HIS A 1 67 ? -21.766 -14.172 -9.164 1 92.81 67 HIS A O 1
ATOM 549 N N . CYS A 1 68 ? -20.078 -12.766 -9.539 1 93.62 68 CYS A N 1
ATOM 550 C CA . CYS A 1 68 ? -20.672 -12.305 -10.789 1 93.62 68 CYS A CA 1
ATOM 551 C C . CYS A 1 68 ? -19.828 -12.734 -11.984 1 93.62 68 CYS A C 1
ATOM 553 O O . CYS A 1 68 ? -20.25 -12.586 -13.133 1 93.62 68 CYS A O 1
ATOM 555 N N . ASN A 1 69 ? -18.703 -13.273 -11.781 1 87.19 69 ASN A N 1
ATOM 556 C CA . ASN A 1 69 ? -17.797 -13.844 -12.781 1 87.19 69 ASN A CA 1
ATOM 557 C C . ASN A 1 69 ? -17.578 -12.883 -13.945 1 87.19 69 ASN A C 1
ATOM 559 O O . ASN A 1 69 ? -17.75 -13.25 -15.102 1 87.19 69 ASN A O 1
ATOM 563 N N . PRO A 1 70 ? -17 -11.812 -13.633 1 86.5 70 PRO A N 1
ATOM 564 C CA . PRO A 1 70 ? -16.703 -10.883 -14.727 1 86.5 70 PRO A CA 1
ATOM 565 C C . PRO A 1 70 ? -15.461 -11.273 -15.516 1 86.5 70 PRO A C 1
ATOM 567 O O . PRO A 1 70 ? -14.695 -12.133 -15.078 1 86.5 70 PRO A O 1
ATOM 570 N N . ASP A 1 71 ? -15.242 -10.75 -16.703 1 88.38 71 ASP A N 1
ATOM 571 C CA . ASP A 1 71 ? -14.078 -11.039 -17.531 1 88.38 71 ASP A CA 1
ATOM 572 C C . ASP A 1 71 ? -12.805 -10.453 -16.922 1 88.38 71 ASP A C 1
ATOM 574 O O . ASP A 1 71 ? -11.734 -11.062 -17 1 88.38 71 ASP A O 1
ATOM 578 N N . GLY A 1 72 ? -12.875 -9.398 -16.25 1 93.69 72 GLY A N 1
ATOM 579 C CA . GLY A 1 72 ? -11.703 -8.711 -15.75 1 93.69 72 GLY A CA 1
ATOM 580 C C . GLY A 1 72 ? -11.289 -9.164 -14.359 1 93.69 72 GLY A C 1
ATOM 581 O O . GLY A 1 72 ? -12.047 -9.859 -13.68 1 93.69 72 GLY A O 1
ATOM 582 N N . PHE A 1 73 ? -10.047 -8.844 -14.039 1 96.06 73 PHE A N 1
ATOM 583 C CA . PHE A 1 73 ? -9.508 -9.133 -12.711 1 96.06 73 PHE A CA 1
ATOM 584 C C . PHE A 1 73 ? -9.617 -7.914 -11.805 1 96.06 73 PHE A C 1
ATOM 586 O O . PHE A 1 73 ? -9.43 -6.781 -12.258 1 96.06 73 PHE A O 1
ATOM 593 N N . GLU A 1 74 ? -9.914 -8.164 -10.539 1 95.62 74 GLU A N 1
ATOM 594 C CA . GLU A 1 74 ? -9.898 -7.102 -9.539 1 95.62 74 GLU A CA 1
ATOM 595 C C . GLU A 1 74 ? -8.492 -6.883 -8.984 1 95.62 74 GLU A C 1
ATOM 597 O O . GLU A 1 74 ? -7.77 -7.844 -8.719 1 95.62 74 GLU A O 1
ATOM 602 N N . THR A 1 75 ? -8.125 -5.637 -8.852 1 94.12 75 THR A N 1
ATOM 603 C CA . THR A 1 75 ? -6.855 -5.289 -8.227 1 94.12 75 THR A CA 1
ATOM 604 C C . THR A 1 75 ? -6.934 -5.469 -6.711 1 94.12 75 THR A C 1
ATOM 606 O O . THR A 1 75 ? -7.949 -5.148 -6.094 1 94.12 75 THR A O 1
ATOM 609 N N . PRO A 1 76 ? -5.832 -5.941 -6.164 1 96.75 76 PRO A N 1
ATOM 610 C CA . PRO A 1 76 ? -5.855 -6.195 -4.723 1 96.75 76 PRO A CA 1
ATOM 611 C C . PRO A 1 76 ? -5.742 -4.918 -3.895 1 96.75 76 PRO A C 1
ATOM 613 O O . PRO A 1 76 ? -5.129 -3.943 -4.336 1 96.75 76 PRO A O 1
ATOM 616 N N . MET A 1 77 ? -6.309 -4.91 -2.76 1 96.69 77 MET A N 1
ATOM 617 C CA . MET A 1 77 ? -6.051 -3.955 -1.686 1 96.69 77 MET A CA 1
ATOM 618 C C . MET A 1 77 ? -5.098 -4.547 -0.65 1 96.69 77 MET A C 1
ATOM 620 O O . MET A 1 77 ? -5.25 -5.703 -0.251 1 96.69 77 MET A O 1
ATOM 624 N N . TRP A 1 78 ? -4.184 -3.717 -0.245 1 96.75 78 TRP A N 1
ATOM 625 C CA . TRP A 1 78 ? -3.104 -4.254 0.578 1 96.75 78 TRP A CA 1
ATOM 626 C C . TRP A 1 78 ? -3.168 -3.693 1.994 1 96.75 78 TRP A C 1
ATOM 628 O O . TRP A 1 78 ? -3.434 -2.504 2.188 1 96.75 78 TRP A O 1
ATOM 638 N N . TYR A 1 79 ? -2.916 -4.574 2.906 1 94.25 79 TYR A N 1
ATOM 639 C CA . TYR A 1 79 ? -2.613 -4.133 4.262 1 94.25 79 TYR A CA 1
ATOM 640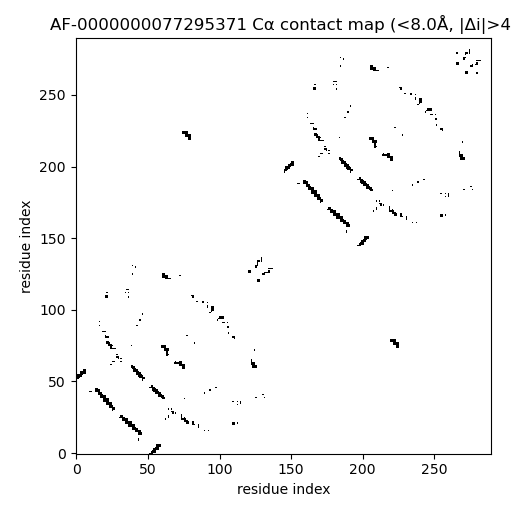 C C . TYR A 1 79 ? -1.21 -3.543 4.344 1 94.25 79 TYR A C 1
ATOM 642 O O . TYR A 1 79 ? -0.276 -4.062 3.727 1 94.25 79 TYR A O 1
ATOM 650 N N . PRO A 1 80 ? -1.055 -2.488 5.137 1 93.19 80 PRO A N 1
ATOM 651 C CA . PRO A 1 80 ? 0.276 -1.882 5.207 1 93.19 80 PRO A CA 1
ATOM 652 C C . PRO A 1 80 ? 1.347 -2.865 5.676 1 93.19 80 PRO A C 1
ATOM 654 O O . PRO A 1 80 ? 2.477 -2.834 5.184 1 93.19 80 PRO A O 1
ATOM 657 N N . GLU A 1 81 ? 0.972 -3.771 6.602 1 92.69 81 GLU A N 1
ATOM 658 C CA . GLU A 1 81 ? 1.965 -4.711 7.109 1 92.69 81 GLU A CA 1
ATOM 659 C C . GLU A 1 81 ? 2.373 -5.719 6.039 1 92.69 81 GLU A C 1
ATOM 661 O O . GLU A 1 81 ? 3.52 -6.172 6.012 1 92.69 81 GLU A O 1
ATOM 666 N N . GLU A 1 82 ? 1.44 -6.082 5.207 1 96.12 82 GLU A N 1
ATOM 667 C CA . GLU A 1 82 ? 1.746 -6.996 4.109 1 96.12 82 GLU A CA 1
ATOM 668 C C . GLU A 1 82 ? 2.641 -6.328 3.07 1 96.12 82 GLU A C 1
ATOM 670 O O . GLU A 1 82 ? 3.574 -6.945 2.557 1 96.12 82 GLU A O 1
ATOM 675 N N . ALA A 1 83 ? 2.322 -5.07 2.768 1 95.69 83 ALA A N 1
ATOM 676 C CA . ALA A 1 83 ? 3.168 -4.324 1.841 1 95.69 83 ALA A CA 1
ATOM 677 C C . ALA A 1 83 ? 4.586 -4.176 2.387 1 95.69 83 ALA A C 1
ATOM 679 O O . ALA A 1 83 ? 5.562 -4.363 1.657 1 95.69 83 ALA A O 1
ATOM 680 N N . GLN A 1 84 ? 4.691 -3.885 3.619 1 93.94 84 GLN A N 1
ATOM 681 C CA . GLN A 1 84 ? 6 -3.75 4.254 1 93.94 84 GLN A CA 1
ATOM 682 C C . GLN A 1 84 ? 6.777 -5.059 4.191 1 93.94 84 GLN A C 1
ATOM 684 O O . GLN A 1 84 ? 7.984 -5.062 3.928 1 93.94 84 GLN A O 1
ATOM 689 N N . LYS A 1 85 ? 6.133 -6.117 4.457 1 96.5 85 LYS A N 1
ATOM 690 C CA . LYS A 1 85 ? 6.766 -7.43 4.426 1 96.5 85 LYS A CA 1
ATOM 691 C C . LYS A 1 85 ? 7.375 -7.719 3.057 1 96.5 85 LYS A C 1
ATOM 693 O O . LYS A 1 85 ? 8.547 -8.078 2.955 1 96.5 85 LYS A O 1
ATOM 698 N N . VAL A 1 86 ? 6.574 -7.508 1.998 1 97.44 86 VAL A N 1
ATOM 699 C CA . VAL A 1 86 ? 7.074 -7.887 0.68 1 97.44 86 VAL A CA 1
ATOM 700 C C . VAL A 1 86 ? 8.188 -6.934 0.257 1 97.44 86 VAL A C 1
ATOM 702 O O . VAL A 1 86 ? 9.125 -7.332 -0.437 1 97.44 86 VAL A O 1
ATOM 705 N N . MET A 1 87 ? 8.148 -5.711 0.711 1 96.25 87 MET A N 1
ATOM 706 C CA . MET A 1 87 ? 9.211 -4.762 0.399 1 96.25 87 MET A CA 1
ATOM 707 C C . MET A 1 87 ? 10.492 -5.125 1.132 1 96.25 87 MET A C 1
ATOM 709 O O . MET A 1 87 ? 11.586 -4.992 0.579 1 96.25 87 MET A O 1
ATOM 713 N N . THR A 1 88 ? 10.352 -5.547 2.336 1 96.5 88 THR A N 1
ATOM 714 C CA . THR A 1 88 ? 11.508 -5.992 3.104 1 96.5 88 THR A CA 1
ATOM 715 C C . THR A 1 88 ? 12.156 -7.211 2.449 1 96.5 88 THR A C 1
ATOM 717 O O . THR A 1 88 ? 13.383 -7.273 2.322 1 96.5 88 THR A O 1
ATOM 720 N N . ASN A 1 89 ? 11.32 -8.117 2.055 1 98.25 89 ASN A N 1
ATOM 721 C CA . ASN A 1 89 ? 11.828 -9.297 1.368 1 98.25 89 ASN A CA 1
ATOM 722 C C . ASN A 1 89 ? 12.531 -8.93 0.063 1 98.25 89 ASN A C 1
ATOM 724 O O . ASN A 1 89 ? 13.562 -9.508 -0.275 1 98.25 89 ASN A O 1
ATOM 728 N N . LEU A 1 90 ? 11.961 -7.996 -0.692 1 98 90 LEU A N 1
ATOM 729 C CA . LEU A 1 90 ? 12.617 -7.512 -1.904 1 98 90 LEU A CA 1
ATOM 730 C C . LEU A 1 90 ? 13.984 -6.922 -1.585 1 98 90 LEU A C 1
ATOM 732 O O . LEU A 1 90 ? 14.961 -7.18 -2.297 1 98 90 LEU A O 1
ATOM 736 N N . TYR A 1 91 ? 13.992 -6.129 -0.566 1 97 91 TYR A N 1
ATOM 737 C CA . TYR A 1 91 ? 15.25 -5.535 -0.132 1 97 91 TYR A CA 1
ATOM 738 C C . TYR A 1 91 ? 16.297 -6.613 0.161 1 97 91 TYR A C 1
ATOM 740 O O . TYR A 1 91 ? 17.438 -6.523 -0.294 1 97 91 TYR A O 1
ATOM 748 N N . HIS A 1 92 ? 15.867 -7.641 0.923 1 97.94 92 HIS A N 1
ATOM 749 C CA . HIS A 1 92 ? 16.781 -8.734 1.252 1 97.94 92 HIS A CA 1
ATOM 750 C C . HIS A 1 92 ? 17.25 -9.453 -0.006 1 97.94 92 HIS A C 1
ATOM 752 O O . HIS A 1 92 ? 18.422 -9.797 -0.124 1 97.94 92 HIS A O 1
ATOM 758 N N . GLU A 1 93 ? 16.359 -9.695 -0.927 1 97.94 93 GLU A N 1
ATOM 759 C CA . GLU A 1 93 ? 16.672 -10.352 -2.193 1 97.94 93 GLU A CA 1
ATOM 760 C C . GLU A 1 93 ? 17.719 -9.562 -2.98 1 97.94 93 GLU A C 1
ATOM 762 O O . GLU A 1 93 ? 18.734 -10.125 -3.404 1 97.94 93 GLU A O 1
ATOM 767 N N . VAL A 1 94 ? 17.516 -8.266 -3.1 1 97.5 94 VAL A N 1
ATOM 768 C CA . VAL A 1 94 ? 18.406 -7.422 -3.885 1 97.5 94 VAL A CA 1
ATOM 769 C C . VAL A 1 94 ? 19.75 -7.281 -3.17 1 97.5 94 VAL A C 1
ATOM 771 O O . VAL A 1 94 ? 20.812 -7.375 -3.799 1 97.5 94 VAL A O 1
ATOM 774 N N . ALA A 1 95 ? 19.734 -7.125 -1.857 1 97.5 95 ALA A N 1
ATOM 775 C CA . ALA A 1 95 ? 20.953 -7.004 -1.059 1 97.5 95 ALA A CA 1
ATOM 776 C C . ALA A 1 95 ? 21.828 -8.242 -1.198 1 97.5 95 ALA A C 1
ATOM 778 O O . ALA A 1 95 ? 23.047 -8.141 -1.304 1 97.5 95 ALA A O 1
ATOM 779 N N . ASN A 1 96 ? 21.203 -9.305 -1.233 1 97.5 96 ASN A N 1
ATOM 780 C CA . ASN A 1 96 ? 21.922 -10.562 -1.33 1 97.5 96 ASN A CA 1
ATOM 781 C C . ASN A 1 96 ? 22.422 -10.812 -2.75 1 97.5 96 ASN A C 1
ATOM 783 O O . ASN A 1 96 ? 23.625 -11.023 -2.967 1 97.5 96 ASN A O 1
ATOM 787 N N . ARG A 1 97 ? 21.578 -10.703 -3.721 1 96.75 97 ARG A N 1
ATOM 788 C CA . ARG A 1 97 ? 21.875 -11.141 -5.082 1 96.75 97 ARG A CA 1
ATOM 789 C C . ARG A 1 97 ? 22.75 -10.125 -5.805 1 96.75 97 ARG A C 1
ATOM 791 O O . ARG A 1 97 ? 23.609 -10.492 -6.617 1 96.75 97 ARG A O 1
ATOM 798 N N . VAL A 1 98 ? 22.562 -8.859 -5.488 1 96.19 98 VAL A N 1
ATOM 799 C CA . VAL A 1 98 ? 23.266 -7.816 -6.219 1 96.19 98 VAL A CA 1
ATOM 800 C C . VAL A 1 98 ? 24.531 -7.41 -5.445 1 96.19 98 VAL A C 1
ATOM 802 O O . VAL A 1 98 ? 25.609 -7.305 -6.023 1 96.19 98 VAL A O 1
ATOM 805 N N . TYR A 1 99 ? 24.453 -7.344 -4.141 1 96.12 99 TYR A N 1
ATOM 806 C CA . TYR A 1 99 ? 25.562 -6.797 -3.363 1 96.12 99 TYR A CA 1
ATOM 807 C C . TYR A 1 99 ? 26.25 -7.887 -2.555 1 96.12 99 TYR A C 1
ATOM 809 O O . TYR A 1 99 ? 27.234 -7.625 -1.868 1 96.12 99 TYR A O 1
ATOM 817 N N . GLN A 1 100 ? 25.672 -9.055 -2.494 1 97.06 100 GLN A N 1
ATOM 818 C CA . GLN A 1 100 ? 26.266 -10.219 -1.848 1 97.06 100 GLN A CA 1
ATOM 819 C C . GLN A 1 100 ? 26.391 -10 -0.343 1 97.06 100 GLN A C 1
ATOM 821 O O . GLN A 1 100 ? 27.422 -10.367 0.251 1 97.06 100 GLN A O 1
ATOM 826 N N . LEU A 1 101 ? 25.406 -9.438 0.144 1 97.44 101 LEU A N 1
ATOM 827 C CA . LEU A 1 101 ? 25.359 -9.242 1.589 1 97.44 101 LEU A CA 1
ATOM 828 C C . LEU A 1 101 ? 24.594 -10.375 2.266 1 97.44 101 LEU A C 1
ATOM 830 O O . LEU A 1 101 ? 23.641 -10.922 1.688 1 97.44 101 LEU A O 1
ATOM 834 N N . GLN A 1 102 ? 25.062 -10.656 3.457 1 97.62 102 GLN A N 1
ATOM 835 C CA . GLN A 1 102 ? 24.266 -11.578 4.258 1 97.62 102 GLN A CA 1
ATOM 836 C C . GLN A 1 102 ? 22.984 -10.922 4.77 1 97.62 102 GLN A C 1
ATOM 838 O O . GLN A 1 102 ? 23.047 -9.828 5.34 1 97.62 102 GLN A O 1
ATOM 843 N N . THR A 1 103 ? 21.875 -11.547 4.492 1 96.88 103 THR A N 1
ATOM 844 C CA . THR A 1 103 ? 20.594 -11.008 4.922 1 96.88 103 THR A CA 1
ATOM 845 C C . THR A 1 103 ? 19.812 -12.039 5.734 1 96.88 103 THR A C 1
ATOM 847 O O . THR A 1 103 ? 20.062 -13.242 5.629 1 96.88 103 THR A O 1
ATOM 850 N N . PRO A 1 104 ? 18.891 -11.617 6.621 1 95.69 104 PRO A N 1
ATOM 851 C CA . PRO A 1 104 ? 17.969 -12.562 7.258 1 95.69 104 PRO A CA 1
ATOM 852 C C . PRO A 1 104 ? 17.172 -13.383 6.25 1 95.69 104 PRO A C 1
ATOM 854 O O . PRO A 1 104 ? 17.109 -13.023 5.07 1 95.69 104 PRO A O 1
ATOM 857 N N . PRO A 1 105 ? 16.672 -14.508 6.789 1 94.62 105 PRO A N 1
ATOM 858 C CA . PRO A 1 105 ? 15.773 -15.258 5.91 1 94.62 105 PRO A CA 1
ATOM 859 C C . PRO A 1 105 ? 14.531 -14.453 5.504 1 94.62 105 PRO A C 1
ATOM 861 O O . PRO A 1 105 ? 14.133 -13.531 6.215 1 94.62 105 PRO A O 1
ATOM 864 N N . LEU A 1 106 ? 13.953 -14.781 4.367 1 94 106 LEU A N 1
ATOM 865 C CA . LEU A 1 106 ? 12.727 -14.141 3.908 1 94 106 LEU A CA 1
ATOM 866 C C . LEU A 1 106 ? 11.594 -14.336 4.918 1 94 106 LEU A C 1
ATOM 868 O O . LEU A 1 106 ? 11.461 -15.414 5.504 1 94 106 LEU A O 1
ATOM 872 N N . ILE A 1 107 ? 10.859 -13.305 5.121 1 93.62 107 ILE A N 1
ATOM 873 C CA . ILE A 1 107 ? 9.68 -13.367 5.98 1 93.62 107 ILE A CA 1
ATOM 874 C C . ILE A 1 107 ? 8.555 -14.102 5.25 1 93.62 107 ILE A C 1
ATOM 876 O O . ILE A 1 107 ? 8.062 -13.641 4.219 1 93.62 107 ILE A O 1
ATOM 880 N N . ARG A 1 108 ? 8.117 -15.188 5.793 1 89.25 108 ARG A N 1
ATOM 881 C CA . ARG A 1 108 ? 7.109 -15.992 5.105 1 89.25 108 ARG A CA 1
ATOM 882 C C . ARG A 1 108 ? 5.746 -15.844 5.77 1 89.25 108 ARG A C 1
ATOM 884 O O . ARG A 1 108 ? 4.719 -16.172 5.168 1 89.25 108 ARG A O 1
ATOM 891 N N . ASP A 1 109 ? 5.789 -15.25 6.984 1 86.19 109 ASP A N 1
ATOM 892 C CA . ASP A 1 109 ? 4.535 -15.102 7.715 1 86.19 109 ASP A CA 1
ATOM 893 C C . ASP A 1 109 ? 3.645 -14.047 7.055 1 86.19 109 ASP A C 1
ATOM 895 O O . ASP A 1 109 ? 4.133 -13.016 6.59 1 86.19 109 ASP A O 1
ATOM 899 N N . ARG A 1 110 ? 2.4 -14.445 6.922 1 81.44 110 ARG A N 1
ATOM 900 C CA . ARG A 1 110 ? 1.38 -13.508 6.461 1 81.44 110 ARG A CA 1
ATOM 901 C C . ARG A 1 110 ? 0.368 -13.211 7.562 1 81.44 110 ARG A C 1
ATOM 903 O O . ARG A 1 110 ? 0.255 -13.969 8.531 1 81.44 110 ARG A O 1
ATOM 910 N N . ARG A 1 111 ? -0.246 -11.992 7.477 1 80 111 ARG A N 1
ATOM 911 C CA . ARG A 1 111 ? -1.345 -11.672 8.383 1 80 111 ARG A CA 1
ATOM 912 C C . ARG A 1 111 ? -2.326 -12.836 8.484 1 80 111 ARG A C 1
ATOM 914 O O . ARG A 1 111 ? -2.539 -13.562 7.512 1 80 111 ARG A O 1
ATOM 921 N N . HIS A 1 112 ? -2.811 -13.023 9.672 1 71.44 112 HIS A N 1
ATOM 922 C CA . HIS A 1 112 ? -3.693 -14.156 9.914 1 71.44 112 HIS A CA 1
ATOM 923 C C . HIS A 1 112 ? -4.965 -14.055 9.078 1 71.44 112 HIS A C 1
ATOM 925 O O . HIS A 1 112 ? -5.465 -12.953 8.844 1 71.44 112 HIS A O 1
ATOM 931 N N . GLY A 1 113 ? -5.191 -15.141 8.359 1 66.69 113 GLY A N 1
ATOM 932 C CA . GLY A 1 113 ? -6.453 -15.242 7.645 1 66.69 113 GLY A CA 1
ATOM 933 C C . GLY A 1 113 ? -7.043 -16.641 7.672 1 66.69 113 GLY A C 1
ATOM 934 O O . GLY A 1 113 ? -6.426 -17.578 8.195 1 66.69 113 GLY A O 1
ATOM 935 N N . ARG A 1 114 ? -8.359 -16.844 7.539 1 59.69 114 ARG A N 1
ATOM 936 C CA . ARG A 1 114 ? -9.008 -18.156 7.461 1 59.69 114 ARG A CA 1
ATOM 937 C C . ARG A 1 114 ? -9.227 -18.562 6.008 1 59.69 114 ARG A C 1
ATOM 939 O O . ARG A 1 114 ? -10.273 -18.281 5.426 1 59.69 114 ARG A O 1
ATOM 946 N N . PRO A 1 115 ? -7.996 -19.078 5.434 1 58.97 115 PRO A N 1
ATOM 947 C CA . PRO A 1 115 ? -8.297 -19.531 4.07 1 58.97 115 PRO A CA 1
ATOM 948 C C . PRO A 1 115 ? -9.375 -20.594 4.02 1 58.97 115 PRO A C 1
ATOM 950 O O . PRO A 1 115 ? -9.336 -21.562 4.793 1 58.97 115 PRO A O 1
ATOM 953 N N . ARG A 1 116 ? -10.531 -20.328 3.449 1 60 116 ARG A N 1
ATOM 954 C CA . ARG A 1 116 ? -11.625 -21.297 3.486 1 60 116 ARG A CA 1
ATOM 955 C C . ARG A 1 116 ? -11.586 -22.219 2.27 1 60 116 ARG A C 1
ATOM 957 O O . ARG A 1 116 ? -12.211 -23.281 2.27 1 60 116 ARG A O 1
ATOM 964 N N . HIS A 1 117 ? -10.828 -21.734 1.189 1 65.69 117 HIS A N 1
ATOM 965 C CA . HIS A 1 117 ? -10.992 -22.531 -0.029 1 65.69 117 HIS A CA 1
ATOM 966 C C . HIS A 1 117 ? -9.641 -22.844 -0.662 1 65.69 117 HIS A C 1
ATOM 968 O O . HIS A 1 117 ? -8.641 -22.188 -0.367 1 65.69 117 HIS A O 1
ATOM 974 N N . GLN A 1 118 ? -9.664 -23.938 -1.382 1 76.38 118 GLN A N 1
ATOM 975 C CA . GLN A 1 118 ? -8.492 -24.328 -2.166 1 76.38 118 GLN A CA 1
ATOM 976 C C . GLN A 1 118 ? -8.195 -23.297 -3.25 1 76.38 118 GLN A C 1
ATOM 978 O O . GLN A 1 118 ? -9.086 -22.562 -3.68 1 76.38 118 GLN A O 1
ATOM 983 N N . HIS A 1 119 ? -6.992 -23.094 -3.719 1 83.88 119 HIS A N 1
ATOM 984 C CA . HIS A 1 119 ? -6.566 -22.203 -4.793 1 83.88 119 HIS A CA 1
ATOM 985 C C . HIS A 1 119 ? -7.32 -22.5 -6.086 1 83.88 119 HIS A C 1
ATOM 987 O O . HIS A 1 119 ? -7.375 -23.656 -6.527 1 83.88 119 HIS A O 1
ATOM 993 N N . ASN A 1 120 ? -7.945 -21.547 -6.645 1 86 120 ASN A N 1
ATOM 994 C CA . ASN A 1 120 ? -8.617 -21.641 -7.938 1 86 120 ASN A CA 1
ATOM 995 C C . ASN A 1 120 ? -7.816 -20.938 -9.031 1 86 120 ASN A C 1
ATOM 997 O O . ASN A 1 120 ? -7.906 -19.719 -9.18 1 86 120 ASN A O 1
ATOM 1001 N N . SER A 1 121 ? -7.168 -21.672 -9.875 1 88.88 121 SER A N 1
ATOM 1002 C CA . SER A 1 121 ? -6.238 -21.156 -10.867 1 88.88 121 SER A CA 1
ATOM 1003 C C . SER A 1 121 ? -6.969 -20.375 -11.953 1 88.88 121 SER A C 1
ATOM 1005 O O . SER A 1 121 ? -6.41 -19.438 -12.539 1 88.88 121 SER A O 1
ATOM 1007 N N . SER A 1 122 ? -8.188 -20.766 -12.18 1 89.25 122 SER A N 1
ATOM 1008 C CA . SER A 1 122 ? -8.922 -20.125 -13.258 1 89.25 122 SER A CA 1
ATOM 1009 C C . SER A 1 122 ? -9.312 -18.688 -12.891 1 89.25 122 SER A C 1
ATOM 1011 O O . SER A 1 122 ? -9.609 -17.875 -13.766 1 89.25 122 SER A O 1
ATOM 1013 N N . MET A 1 123 ? -9.266 -18.406 -11.633 1 93.5 123 MET A N 1
ATOM 1014 C CA . MET A 1 123 ? -9.656 -17.078 -11.148 1 93.5 123 MET A CA 1
ATOM 1015 C C . MET A 1 123 ? -8.438 -16.234 -10.805 1 93.5 123 MET A C 1
ATOM 1017 O O . MET A 1 123 ? -8.562 -15.07 -10.422 1 93.5 123 MET A O 1
ATOM 1021 N N . CYS A 1 124 ? -7.297 -16.844 -10.938 1 94.38 124 CYS A N 1
ATOM 1022 C CA . CYS A 1 124 ? -6.043 -16.219 -10.523 1 94.38 124 CYS A CA 1
ATOM 1023 C C . CYS A 1 124 ? -5.297 -15.648 -11.727 1 94.38 124 CYS A C 1
ATOM 1025 O O . CYS A 1 124 ? -4.906 -16.391 -12.625 1 94.38 124 CYS A O 1
ATOM 1027 N N . GLN A 1 125 ? -5.082 -14.391 -11.734 1 94.75 125 GLN A N 1
ATOM 1028 C CA . GLN A 1 125 ? -4.391 -13.727 -12.836 1 94.75 125 GLN A CA 1
ATOM 1029 C C . GLN A 1 125 ? -2.953 -14.227 -12.961 1 94.75 125 GLN A C 1
ATOM 1031 O O . GLN A 1 125 ? -2.438 -14.383 -14.07 1 94.75 125 GLN A O 1
ATOM 1036 N N . ALA A 1 126 ? -2.332 -14.453 -11.852 1 93.5 126 ALA A N 1
ATOM 1037 C CA . ALA A 1 126 ? -0.952 -14.93 -11.859 1 93.5 126 ALA A CA 1
ATOM 1038 C C . ALA A 1 126 ? -0.843 -16.297 -12.539 1 93.5 126 ALA A C 1
ATOM 1040 O O . ALA A 1 126 ? 0.103 -16.547 -13.289 1 93.5 126 ALA A O 1
ATOM 1041 N N . CYS A 1 127 ? -1.825 -17.125 -12.25 1 93.19 127 CYS A N 1
ATOM 1042 C CA . CYS A 1 127 ? -1.841 -18.422 -12.906 1 93.19 127 CYS A CA 1
ATOM 1043 C C . CYS A 1 127 ? -2.033 -18.266 -14.414 1 93.19 127 CYS A C 1
ATOM 1045 O O . CYS A 1 127 ? -1.346 -18.906 -15.203 1 93.19 127 CYS A O 1
ATOM 1047 N N . ARG A 1 128 ? -2.891 -17.422 -14.766 1 91.75 128 ARG A N 1
ATOM 1048 C CA . ARG A 1 128 ? -3.182 -17.203 -16.188 1 91.75 128 ARG A CA 1
ATOM 1049 C C . ARG A 1 128 ? -1.951 -16.688 -16.922 1 91.75 128 ARG A C 1
ATOM 1051 O O . ARG A 1 128 ? -1.77 -16.969 -18.109 1 91.75 128 ARG A O 1
ATOM 1058 N N . GLN A 1 129 ? -1.131 -16.031 -16.156 1 90.06 129 GLN A N 1
ATOM 1059 C CA . GLN A 1 129 ? 0.044 -15.422 -16.781 1 90.06 129 GLN A CA 1
ATOM 1060 C C . GLN A 1 129 ? 1.276 -16.297 -16.594 1 90.06 129 GLN A C 1
ATOM 1062 O O . GLN A 1 129 ? 2.391 -15.898 -16.922 1 90.06 129 GLN A O 1
ATOM 1067 N N . GLY A 1 130 ? 1.067 -17.391 -15.891 1 89.62 130 GLY A N 1
ATOM 1068 C CA . GLY A 1 130 ? 2.162 -18.328 -15.695 1 89.62 130 GLY A CA 1
ATOM 1069 C C . GLY A 1 130 ? 3.129 -17.891 -14.609 1 89.62 130 GLY A C 1
ATOM 1070 O O . GLY A 1 130 ? 4.297 -18.281 -14.625 1 89.62 130 GLY A O 1
ATOM 1071 N N . LEU A 1 131 ? 2.688 -17.078 -13.719 1 90 131 LEU A N 1
ATOM 1072 C CA . LEU A 1 131 ? 3.57 -16.531 -12.695 1 90 131 LEU A CA 1
ATOM 1073 C C . LEU A 1 131 ? 3.443 -17.297 -11.391 1 90 131 LEU A C 1
ATOM 1075 O O . LEU A 1 131 ? 4.316 -17.219 -10.523 1 90 131 LEU A O 1
ATOM 1079 N N . CYS A 1 132 ? 2.355 -18.016 -11.312 1 86.88 132 CYS A N 1
ATOM 1080 C CA . CYS A 1 132 ? 2.084 -18.719 -10.062 1 86.88 132 CYS A CA 1
ATOM 1081 C C . CYS A 1 132 ? 2.904 -20 -9.969 1 86.88 132 CYS A C 1
ATOM 1083 O O . CYS A 1 132 ? 3.223 -20.609 -10.992 1 86.88 132 CYS A O 1
ATOM 1085 N N . LYS A 1 133 ? 3.467 -20.266 -8.883 1 68.94 133 LYS A N 1
ATOM 1086 C CA . LYS A 1 133 ? 4.223 -21.516 -8.711 1 68.94 133 LYS A CA 1
ATOM 1087 C C . LYS A 1 133 ? 3.404 -22.719 -9.164 1 68.94 133 LYS A C 1
ATOM 1089 O O . LYS A 1 133 ? 3.959 -23.703 -9.656 1 68.94 133 LYS A O 1
ATOM 1094 N N . THR A 1 134 ? 2.156 -22.594 -8.953 1 56.69 134 THR A N 1
ATOM 1095 C CA . THR A 1 134 ? 1.316 -23.734 -9.289 1 56.69 134 THR A CA 1
ATOM 1096 C C . THR A 1 134 ? 1.12 -23.844 -10.797 1 56.69 134 THR A C 1
ATOM 1098 O O . THR A 1 134 ? 0.427 -24.734 -11.281 1 56.69 134 THR A O 1
ATOM 1101 N N . SER A 1 135 ? 1.604 -22.828 -11.43 1 49.41 135 SER A N 1
ATOM 1102 C CA . SER A 1 135 ? 1.33 -22.875 -12.867 1 49.41 135 SER A CA 1
ATOM 1103 C C . SER A 1 135 ? 2.193 -23.938 -13.555 1 49.41 135 SER A C 1
ATOM 1105 O O . SER A 1 135 ? 3.416 -23.938 -13.406 1 49.41 135 SER A O 1
ATOM 1107 N N . LYS A 1 136 ? 1.788 -25.109 -13.664 1 45.34 136 LYS A N 1
ATOM 1108 C CA . LYS A 1 136 ? 2.336 -26.062 -14.625 1 45.34 136 LYS A CA 1
ATOM 1109 C C . LYS A 1 136 ? 2.451 -25.438 -16.016 1 45.34 136 LYS A C 1
ATOM 1111 O O . LYS A 1 136 ? 1.457 -25.344 -16.734 1 45.34 136 LYS A O 1
ATOM 1116 N N . VAL A 1 137 ? 2.975 -24.297 -16.172 1 42.56 137 VAL A N 1
ATOM 1117 C CA . VAL A 1 137 ? 3.098 -23.938 -17.594 1 42.56 137 VAL A CA 1
ATOM 1118 C C . VAL A 1 137 ? 3.871 -25.016 -18.328 1 42.56 137 VAL A C 1
ATOM 1120 O O . VAL A 1 137 ? 4.973 -25.391 -17.922 1 42.56 137 VAL A O 1
ATOM 1123 N N . LEU A 1 138 ? 3.301 -25.75 -19.125 1 36.47 138 LEU A N 1
ATOM 1124 C CA . LEU A 1 138 ? 3.904 -26.562 -20.188 1 36.47 138 LEU A CA 1
ATOM 1125 C C . LEU A 1 138 ? 4.898 -25.734 -21 1 36.47 138 LEU A C 1
ATOM 1127 O O . LEU A 1 138 ? 4.52 -24.766 -21.641 1 36.47 138 LEU A O 1
ATOM 1131 N N . GLN A 1 139 ? 5.93 -25.297 -20.5 1 35.56 139 GLN A N 1
ATOM 1132 C CA . GLN A 1 139 ? 6.992 -24.844 -21.391 1 35.56 139 GLN A CA 1
ATOM 1133 C C . GLN A 1 139 ? 7.117 -25.75 -22.609 1 35.56 139 GLN A C 1
ATOM 1135 O O . GLN A 1 139 ? 7.309 -26.969 -22.469 1 35.56 139 GLN A O 1
ATOM 1140 N N . ALA A 1 140 ? 6.352 -25.469 -23.719 1 37.78 140 ALA A N 1
ATOM 1141 C CA . ALA A 1 140 ? 6.59 -26.141 -24.984 1 37.78 140 ALA A CA 1
ATOM 1142 C C . ALA A 1 140 ? 8.086 -26.219 -25.297 1 37.78 140 ALA A C 1
ATOM 1144 O O . ALA A 1 140 ? 8.766 -25.203 -25.391 1 37.78 140 ALA A O 1
ATOM 1145 N N . VAL A 1 141 ? 8.797 -27.141 -24.906 1 38.03 141 VAL A N 1
ATOM 1146 C CA . VAL A 1 141 ? 10.148 -27.516 -25.312 1 38.03 141 VAL A CA 1
ATOM 1147 C C . VAL A 1 141 ? 10.234 -27.516 -26.844 1 38.03 141 VAL A C 1
ATOM 1149 O O . VAL A 1 141 ? 9.516 -28.266 -27.5 1 38.03 141 VAL A O 1
ATOM 1152 N N . SER A 1 142 ? 10.406 -26.312 -27.484 1 34.75 142 SER A N 1
ATOM 1153 C CA . SER A 1 142 ? 10.82 -26.406 -28.875 1 34.75 142 SER A CA 1
ATOM 1154 C C . SER A 1 142 ? 11.945 -27.422 -29.047 1 34.75 142 SER A C 1
ATOM 1156 O O . SER A 1 142 ? 13.039 -27.25 -28.5 1 34.75 142 SER A O 1
ATOM 1158 N N . SER A 1 143 ? 11.617 -28.641 -29.016 1 31.94 143 SER A N 1
ATOM 1159 C CA . SER A 1 143 ? 12.555 -29.641 -29.516 1 31.94 143 SER A CA 1
ATOM 1160 C C . SER A 1 143 ? 13.109 -29.234 -30.875 1 31.94 143 SER A C 1
ATOM 1162 O O . SER A 1 143 ? 12.359 -29.141 -31.859 1 31.94 143 SER A O 1
ATOM 1164 N N . SER A 1 144 ? 14.047 -28.25 -30.969 1 31.62 144 SER A N 1
ATOM 1165 C CA . SER A 1 144 ? 14.867 -28.219 -32.188 1 31.62 144 SER A CA 1
ATOM 1166 C C . SER A 1 144 ? 15.312 -29.625 -32.562 1 31.62 144 SER A C 1
ATOM 1168 O O . SER A 1 144 ? 16.109 -30.25 -31.875 1 31.62 144 SER A O 1
ATOM 1170 N N . SER A 1 145 ? 14.438 -30.359 -33.156 1 26.39 145 SER A N 1
ATOM 1171 C CA . SER A 1 145 ? 14.969 -31.328 -34.094 1 26.39 145 SER A CA 1
ATOM 1172 C C . SER A 1 145 ? 15.703 -30.656 -35.25 1 26.39 145 SER A C 1
ATOM 1174 O O . SER A 1 145 ? 15.289 -29.578 -35.688 1 26.39 145 SER A O 1
ATOM 1176 N N . MET B 1 1 ? 20.344 11.914 0.099 1 86.25 1 MET B N 1
ATOM 1177 C CA . MET B 1 1 ? 19.672 10.648 0.365 1 86.25 1 MET B CA 1
ATOM 1178 C C . MET B 1 1 ? 18.406 10.867 1.2 1 86.25 1 MET B C 1
ATOM 1180 O O . MET B 1 1 ? 18.406 11.688 2.119 1 86.25 1 MET B O 1
ATOM 1184 N N . TRP B 1 2 ? 17.375 10.242 0.82 1 91.12 2 TRP B N 1
ATOM 1185 C CA . TRP B 1 2 ? 16.141 10.289 1.599 1 91.12 2 TRP B CA 1
ATOM 1186 C C . TRP B 1 2 ? 15.828 8.922 2.197 1 91.12 2 TRP B C 1
ATOM 1188 O O . TRP B 1 2 ? 16 7.895 1.538 1 91.12 2 TRP B O 1
ATOM 1198 N N . THR B 1 3 ? 15.438 8.875 3.479 1 90.56 3 THR B N 1
ATOM 1199 C CA . THR B 1 3 ? 14.93 7.672 4.129 1 90.56 3 THR B CA 1
ATOM 1200 C C . THR B 1 3 ? 13.43 7.773 4.355 1 90.56 3 THR B C 1
ATOM 1202 O O . THR B 1 3 ? 12.906 8.859 4.613 1 90.56 3 THR B O 1
ATOM 1205 N N . PHE B 1 4 ? 12.742 6.664 4.18 1 92.88 4 PHE B N 1
ATOM 1206 C CA . PHE B 1 4 ? 11.289 6.602 4.234 1 92.88 4 PHE B CA 1
ATOM 1207 C C . PHE B 1 4 ? 10.828 5.453 5.129 1 92.88 4 PHE B C 1
ATOM 1209 O O . PHE B 1 4 ? 11.312 4.324 4.992 1 92.88 4 PHE B O 1
ATOM 1216 N N . GLY B 1 5 ? 9.93 5.758 6.109 1 91.81 5 GLY B N 1
ATOM 1217 C CA . GLY B 1 5 ? 9.391 4.703 6.953 1 91.81 5 GLY B CA 1
ATOM 1218 C C . GLY B 1 5 ? 8.242 5.168 7.828 1 91.81 5 GLY B C 1
ATOM 1219 O O . GLY B 1 5 ? 7.855 6.34 7.789 1 91.81 5 GLY B O 1
ATOM 1220 N N . PRO B 1 6 ? 7.637 4.254 8.516 1 92.06 6 PRO B N 1
ATOM 1221 C CA . PRO B 1 6 ? 6.535 4.617 9.414 1 92.06 6 PRO B CA 1
ATOM 1222 C C . PRO B 1 6 ? 7.004 5.406 10.633 1 92.06 6 PRO B C 1
ATOM 1224 O O . PRO B 1 6 ? 8.156 5.277 11.047 1 92.06 6 PRO B O 1
ATOM 1227 N N . ALA B 1 7 ? 6.078 6.258 11.086 1 90.25 7 ALA B N 1
ATOM 1228 C CA . ALA B 1 7 ? 6.352 7.004 12.312 1 90.25 7 ALA B CA 1
ATOM 1229 C C . ALA B 1 7 ? 5.887 6.23 13.547 1 90.25 7 ALA B C 1
ATOM 1231 O O . ALA B 1 7 ? 4.789 5.672 13.555 1 90.25 7 ALA B O 1
ATOM 1232 N N . GLU B 1 8 ? 6.801 6.137 14.484 1 80.69 8 GLU B N 1
ATOM 1233 C CA . GLU B 1 8 ? 6.371 5.582 15.766 1 80.69 8 GLU B CA 1
ATOM 1234 C C . GLU B 1 8 ? 5.719 6.652 16.641 1 80.69 8 GLU B C 1
ATOM 1236 O O . GLU B 1 8 ? 4.773 6.363 17.375 1 80.69 8 GLU B O 1
ATOM 1241 N N . THR B 1 9 ? 6.219 7.793 16.562 1 82.75 9 THR B N 1
ATOM 1242 C CA . THR B 1 9 ? 5.695 8.977 17.25 1 82.75 9 THR B CA 1
ATOM 1243 C C . THR B 1 9 ? 5.652 10.172 16.297 1 82.75 9 THR B C 1
ATOM 1245 O O . THR B 1 9 ? 6.254 10.133 15.219 1 82.75 9 THR B O 1
ATOM 1248 N N . THR B 1 10 ? 4.902 11.109 16.641 1 82.81 10 THR B N 1
ATOM 1249 C CA . THR B 1 10 ? 4.852 12.336 15.852 1 82.81 10 THR B CA 1
ATOM 1250 C C . THR B 1 10 ? 6.125 13.156 16.047 1 82.81 10 THR B C 1
ATOM 1252 O O . THR B 1 10 ? 6.418 13.617 17.141 1 82.81 10 THR B O 1
ATOM 1255 N N . PRO B 1 11 ? 6.828 13.273 14.945 1 87.62 11 PRO B N 1
ATOM 1256 C CA . PRO B 1 11 ? 8.047 14.078 15.086 1 87.62 11 PRO B CA 1
ATOM 1257 C C . PRO B 1 11 ? 7.75 15.562 15.289 1 87.62 11 PRO B C 1
ATOM 1259 O O . PRO B 1 11 ? 6.812 16.094 14.695 1 87.62 11 PRO B O 1
ATOM 1262 N N . SER B 1 12 ? 8.508 16.172 16.156 1 88.56 12 SER B N 1
ATOM 1263 C CA . SER B 1 12 ? 8.344 17.609 16.391 1 88.56 12 SER B CA 1
ATOM 1264 C C . SER B 1 12 ? 9.281 18.422 15.492 1 88.56 12 SER B C 1
ATOM 1266 O O . SER B 1 12 ? 10.438 18.047 15.297 1 88.56 12 SER B O 1
ATOM 1268 N N . GLY B 1 13 ? 8.797 19.531 14.992 1 92.75 13 GLY B N 1
ATOM 1269 C CA . GLY B 1 13 ? 9.625 20.453 14.242 1 92.75 13 GLY B CA 1
ATOM 1270 C C . GLY B 1 13 ? 9.75 20.094 12.773 1 92.75 13 GLY B C 1
ATOM 1271 O O . GLY B 1 13 ? 10.398 20.812 12.008 1 92.75 13 GLY B O 1
ATOM 1272 N N . TRP B 1 14 ? 9.273 18.969 12.391 1 95.62 14 TRP B N 1
ATOM 1273 C CA . TRP B 1 14 ? 9.336 18.562 10.992 1 95.62 14 TRP B CA 1
ATOM 1274 C C . TRP B 1 14 ? 8.188 19.172 10.195 1 95.62 14 TRP B C 1
ATOM 1276 O O . TRP B 1 14 ? 7.176 19.578 10.766 1 95.62 14 TRP B O 1
ATOM 1286 N N . GLN B 1 15 ? 8.406 19.312 8.945 1 97 15 GLN B N 1
ATOM 1287 C CA . GLN B 1 15 ? 7.309 19.719 8.07 1 97 15 GLN B CA 1
ATOM 1288 C C . GLN B 1 15 ? 6.25 18.641 7.969 1 97 15 GLN B C 1
ATOM 1290 O O . GLN B 1 15 ? 6.562 17.438 8.047 1 97 15 GLN B O 1
ATOM 1295 N N . VAL B 1 16 ? 5.004 19.109 7.789 1 96.19 16 VAL B N 1
ATOM 1296 C CA . VAL B 1 16 ? 3.873 18.188 7.781 1 96.19 16 VAL B CA 1
ATOM 1297 C C . VAL B 1 16 ? 3.113 18.312 6.461 1 96.19 16 VAL B C 1
ATOM 1299 O O . VAL B 1 16 ? 2.846 19.422 5.992 1 96.19 16 VAL B O 1
ATOM 1302 N N . PHE B 1 17 ? 2.867 17.172 5.871 1 97.69 17 PHE B N 1
ATOM 1303 C CA . PHE B 1 17 ? 2.033 17.094 4.676 1 97.69 17 PHE B CA 1
ATOM 1304 C C . PHE B 1 17 ? 0.963 16.016 4.84 1 97.69 17 PHE B C 1
ATOM 1306 O O . PHE B 1 17 ? 1.278 14.859 5.105 1 97.69 17 PHE B O 1
ATOM 1313 N N . LYS B 1 18 ? -0.269 16.406 4.727 1 96.5 18 LYS B N 1
ATOM 1314 C CA . LYS B 1 18 ? -1.389 15.484 4.875 1 96.5 18 LYS B CA 1
ATOM 1315 C C . LYS B 1 18 ? -2.102 15.258 3.543 1 96.5 18 LYS B C 1
ATOM 1317 O O . LYS B 1 18 ? -2.195 16.172 2.725 1 96.5 18 LYS B O 1
ATOM 1322 N N . ASP B 1 19 ? -2.535 14.078 3.363 1 96.38 19 ASP B N 1
ATOM 1323 C CA . ASP B 1 19 ? -3.324 13.75 2.18 1 96.38 19 ASP B CA 1
ATOM 1324 C C . ASP B 1 19 ? -4.383 12.695 2.498 1 96.38 19 ASP B C 1
ATOM 1326 O O . ASP B 1 19 ? -4.281 11.992 3.506 1 96.38 19 ASP B O 1
ATOM 1330 N N . MET B 1 20 ? -5.391 12.695 1.675 1 93.94 20 MET B N 1
ATOM 1331 C CA . MET B 1 20 ? -6.496 11.758 1.863 1 93.94 20 MET B CA 1
ATOM 1332 C C . MET B 1 20 ? -6.609 10.805 0.682 1 93.94 20 MET B C 1
ATOM 1334 O O . MET B 1 20 ? -6.195 11.133 -0.431 1 93.94 20 MET B O 1
ATOM 1338 N N . ALA B 1 21 ? -7.152 9.656 0.986 1 94.19 21 ALA B N 1
ATOM 1339 C CA . ALA B 1 21 ? -7.344 8.625 -0.034 1 94.19 21 ALA B CA 1
ATOM 1340 C C . ALA B 1 21 ? -8.586 7.789 0.258 1 94.19 21 ALA B C 1
ATOM 1342 O O . ALA B 1 21 ? -9.031 7.707 1.405 1 94.19 21 ALA B O 1
ATOM 1343 N N . LYS B 1 22 ? -9.141 7.238 -0.846 1 93.88 22 LYS B N 1
ATOM 1344 C CA . LYS B 1 22 ? -10.148 6.191 -0.666 1 93.88 22 LYS B CA 1
ATOM 1345 C C . LYS B 1 22 ? -9.508 4.902 -0.157 1 93.88 22 LYS B C 1
ATOM 1347 O O . LYS B 1 22 ? -8.586 4.371 -0.78 1 93.88 22 LYS B O 1
ATOM 1352 N N . VAL B 1 23 ? -9.984 4.438 0.921 1 95.5 23 VAL B N 1
ATOM 1353 C CA . VAL B 1 23 ? -9.445 3.223 1.52 1 95.5 23 VAL B CA 1
ATOM 1354 C C . VAL B 1 23 ? -10.594 2.336 2.01 1 95.5 23 VAL B C 1
ATOM 1356 O O . VAL B 1 23 ? -11.742 2.768 2.051 1 95.5 23 VAL B O 1
ATOM 1359 N N . ARG B 1 24 ? -10.25 1.105 2.318 1 94.06 24 ARG B N 1
ATOM 1360 C CA . ARG B 1 24 ? -11.211 0.179 2.908 1 94.06 24 ARG B CA 1
ATOM 1361 C C . ARG B 1 24 ? -10.742 -0.292 4.281 1 94.06 24 ARG B C 1
ATOM 1363 O O . ARG B 1 24 ? -9.547 -0.304 4.562 1 94.06 24 ARG B O 1
ATOM 1370 N N . PHE B 1 25 ? -11.711 -0.603 5.078 1 94.5 25 PHE B N 1
ATOM 1371 C CA . PHE B 1 25 ? -11.461 -1.175 6.395 1 94.5 25 PHE B CA 1
ATOM 1372 C C . PHE B 1 25 ? -12.188 -2.506 6.555 1 94.5 25 PHE B C 1
ATOM 1374 O O . PHE B 1 25 ? -13.188 -2.758 5.875 1 94.5 25 PHE B O 1
ATOM 1381 N N . SER B 1 26 ? -11.656 -3.309 7.312 1 90.81 26 SER B N 1
ATOM 1382 C CA . SER B 1 26 ? -12.297 -4.551 7.734 1 90.81 26 SER B CA 1
ATOM 1383 C C . SER B 1 26 ? -12.109 -4.789 9.227 1 90.81 26 SER B C 1
ATOM 1385 O O . SER B 1 26 ? -10.984 -4.793 9.727 1 90.81 26 SER B O 1
ATOM 1387 N N . CYS B 1 27 ? -13.234 -4.945 9.883 1 93.38 27 CYS B N 1
ATOM 1388 C CA . CYS B 1 27 ? -13.188 -5.141 11.328 1 93.38 27 CYS B CA 1
ATOM 1389 C C . CYS B 1 27 ? -12.625 -6.512 11.672 1 93.38 27 CYS B C 1
ATOM 1391 O O . CYS B 1 27 ? -13.133 -7.531 11.203 1 93.38 27 CYS B O 1
ATOM 1393 N N . GLN B 1 28 ? -11.672 -6.535 12.539 1 88.88 28 GLN B N 1
ATOM 1394 C CA . GLN B 1 28 ? -11.016 -7.789 12.898 1 88.88 28 GLN B CA 1
ATOM 1395 C C . GLN B 1 28 ? -11.883 -8.609 13.852 1 88.88 28 GLN B C 1
ATOM 1397 O O . GLN B 1 28 ? -11.672 -9.812 14.016 1 88.88 28 GLN B O 1
ATOM 1402 N N . ARG B 1 29 ? -12.805 -7.949 14.414 1 91.38 29 ARG B N 1
ATOM 1403 C CA . ARG B 1 29 ? -13.648 -8.617 15.406 1 91.38 29 ARG B CA 1
ATOM 1404 C C . ARG B 1 29 ? -14.883 -9.227 14.75 1 91.38 29 ARG B C 1
ATOM 1406 O O . ARG B 1 29 ? -15.211 -10.391 14.977 1 91.38 29 ARG B O 1
ATOM 1413 N N . CYS B 1 30 ? -15.594 -8.492 13.906 1 93.44 30 CYS B N 1
ATOM 1414 C CA . CYS B 1 30 ? -16.875 -8.969 13.398 1 93.44 30 CYS B CA 1
ATOM 1415 C C . CYS B 1 30 ? -16.812 -9.164 11.891 1 93.44 30 CYS B C 1
ATOM 1417 O O . CYS B 1 30 ? -17.828 -9.492 11.258 1 93.44 30 CYS B O 1
ATOM 1419 N N . SER B 1 31 ? -15.742 -8.734 11.203 1 87.75 31 SER B N 1
ATOM 1420 C CA . SER B 1 31 ? -15.469 -8.945 9.789 1 87.75 31 SER B CA 1
ATOM 1421 C C . SER B 1 31 ? -16.281 -7.984 8.922 1 87.75 31 SER B C 1
ATOM 1423 O O . SER B 1 31 ? -16.266 -8.078 7.691 1 87.75 31 SER B O 1
ATOM 1425 N N . HIS B 1 32 ? -16.969 -7.047 9.617 1 90.94 32 HIS B N 1
ATOM 1426 C CA . HIS B 1 32 ? -17.656 -6.016 8.852 1 90.94 32 HIS B CA 1
ATOM 1427 C C . HIS B 1 32 ? -16.656 -5.172 8.055 1 90.94 32 HIS B C 1
ATOM 1429 O O . HIS B 1 32 ? -15.633 -4.746 8.578 1 90.94 32 HIS B O 1
ATOM 1435 N N . GLY B 1 33 ? -16.953 -4.961 6.762 1 90.31 33 GLY B N 1
ATOM 1436 C CA . GLY B 1 33 ? -16.125 -4.121 5.91 1 90.31 33 GLY B CA 1
ATOM 1437 C C . GLY B 1 33 ? -16.812 -2.838 5.484 1 90.31 33 GLY B C 1
ATOM 1438 O O . GLY B 1 33 ? -18.031 -2.824 5.277 1 90.31 33 GLY B O 1
ATOM 1439 N N . TRP B 1 34 ? -16.078 -1.767 5.383 1 91.44 34 TRP B N 1
ATOM 1440 C CA . TRP B 1 34 ? -16.641 -0.512 4.887 1 91.44 34 TRP B CA 1
ATOM 1441 C C . TRP B 1 34 ? -15.586 0.284 4.121 1 91.44 34 TRP B C 1
ATOM 1443 O O . TRP B 1 34 ? -14.383 0.028 4.25 1 91.44 34 TRP B O 1
ATOM 1453 N N . THR B 1 35 ? -16.016 1.206 3.299 1 91.5 35 THR B N 1
ATOM 1454 C CA . THR B 1 35 ? -15.156 2.094 2.52 1 91.5 35 THR B CA 1
ATOM 1455 C C . THR B 1 35 ? -15.188 3.51 3.088 1 91.5 35 THR B C 1
ATOM 1457 O O . THR B 1 35 ? -16.234 3.992 3.516 1 91.5 35 THR B O 1
ATOM 1460 N N . SER B 1 36 ? -14.023 4.121 3.135 1 92.06 36 SER B N 1
ATOM 1461 C CA . SER B 1 36 ? -13.93 5.527 3.52 1 92.06 36 SER B CA 1
ATOM 1462 C C . SER B 1 36 ? -13.242 6.352 2.436 1 92.06 36 SER B C 1
ATOM 1464 O O . SER B 1 36 ? -12.18 5.969 1.936 1 92.06 36 SER B O 1
ATOM 1466 N N . MET B 1 37 ? -13.82 7.508 2.154 1 89.62 37 MET B N 1
ATOM 1467 C CA . MET B 1 37 ? -13.203 8.43 1.206 1 89.62 37 MET B CA 1
ATOM 1468 C C . MET B 1 37 ? -12.195 9.336 1.909 1 89.62 37 MET B C 1
ATOM 1470 O O . MET B 1 37 ? -11.516 10.141 1.262 1 89.62 37 MET B O 1
ATOM 1474 N N . TYR B 1 38 ? -12.102 9.156 3.227 1 87.25 38 TYR B N 1
ATOM 1475 C CA . TYR B 1 38 ? -11.305 10.094 4.012 1 87.25 38 TYR B CA 1
ATOM 1476 C C . TYR B 1 38 ? -10.219 9.359 4.793 1 87.25 38 TYR B C 1
ATOM 1478 O O . TYR B 1 38 ? -9.922 9.727 5.934 1 87.25 38 TYR B O 1
ATOM 1486 N N . GLY B 1 39 ? -9.727 8.258 4.23 1 93 39 GLY B N 1
ATOM 1487 C CA . GLY B 1 39 ? -8.508 7.715 4.809 1 93 39 GLY B CA 1
ATOM 1488 C C . GLY B 1 39 ? -7.352 8.695 4.797 1 93 39 GLY B C 1
ATOM 1489 O O . GLY B 1 39 ? -7.016 9.25 3.75 1 93 39 GLY B O 1
ATOM 1490 N N . MET B 1 40 ? -6.77 8.953 5.961 1 94.75 40 MET B N 1
ATOM 1491 C CA . MET B 1 40 ? -5.766 10 6.074 1 94.75 40 MET B CA 1
ATOM 1492 C C . MET B 1 40 ? -4.375 9.406 6.281 1 94.75 40 MET B C 1
ATOM 1494 O O . MET B 1 40 ? -4.199 8.5 7.09 1 94.75 40 MET B O 1
ATOM 1498 N N . VAL B 1 41 ? -3.441 9.922 5.488 1 96.69 41 VAL B N 1
ATOM 1499 C CA . VAL B 1 41 ? -2.02 9.688 5.727 1 96.69 41 VAL B CA 1
ATOM 1500 C C . VAL B 1 41 ? -1.333 11.008 6.086 1 96.69 41 VAL B C 1
ATOM 1502 O O . VAL B 1 41 ? -1.623 12.047 5.492 1 96.69 41 VAL B O 1
ATOM 1505 N N . VAL B 1 42 ? -0.513 10.945 7.082 1 96.56 42 VAL B N 1
ATOM 1506 C CA . VAL B 1 42 ? 0.277 12.094 7.496 1 96.56 42 VAL B CA 1
ATOM 1507 C C . VAL B 1 42 ? 1.761 11.82 7.27 1 96.56 42 VAL B C 1
ATOM 1509 O O . VAL B 1 42 ? 2.293 10.82 7.758 1 96.56 42 VAL B O 1
ATOM 1512 N N . PHE B 1 43 ? 2.352 12.711 6.531 1 97.81 43 PHE B N 1
ATOM 1513 C CA . PHE B 1 43 ? 3.791 12.633 6.312 1 97.81 43 PHE B CA 1
ATOM 1514 C C . PHE B 1 43 ? 4.52 13.703 7.113 1 97.81 43 PHE B C 1
ATOM 1516 O O . PHE B 1 43 ? 4.105 14.867 7.129 1 97.81 43 PHE B O 1
ATOM 1523 N N . TYR B 1 44 ? 5.516 13.305 7.73 1 97.44 44 TYR B N 1
ATOM 1524 C CA . TYR B 1 44 ? 6.488 14.195 8.352 1 97.44 44 TYR B CA 1
ATOM 1525 C C . TYR B 1 44 ? 7.828 14.141 7.625 1 97.44 44 TYR B C 1
ATOM 1527 O O . TYR B 1 44 ? 8.383 13.055 7.41 1 97.44 44 TYR B O 1
ATOM 1535 N N . TYR B 1 45 ? 8.281 15.289 7.273 1 98 45 TYR B N 1
ATOM 1536 C CA . TYR B 1 45 ? 9.539 15.227 6.539 1 98 45 TYR B CA 1
ATOM 1537 C C . TYR B 1 45 ? 10.484 16.344 6.973 1 98 45 TYR B C 1
ATOM 1539 O O . TYR B 1 45 ? 10.039 17.391 7.43 1 98 45 TYR B O 1
ATOM 1547 N N . HIS B 1 46 ? 11.805 16 6.863 1 97 46 HIS B N 1
ATOM 1548 C CA . HIS B 1 46 ? 12.859 16.906 7.285 1 97 46 HIS B CA 1
ATOM 1549 C C . HIS B 1 46 ? 14.117 16.719 6.441 1 97 46 HIS B C 1
ATOM 1551 O O . HIS B 1 46 ? 14.547 15.594 6.195 1 97 46 HIS B O 1
ATOM 1557 N N . TRP B 1 47 ? 14.617 17.828 5.996 1 97.06 47 TRP B N 1
ATOM 1558 C CA . TRP B 1 47 ? 15.898 17.859 5.297 1 97.06 47 TRP B CA 1
ATOM 1559 C C . TRP B 1 47 ? 16.984 18.453 6.176 1 97.06 47 TRP B C 1
ATOM 1561 O O . TRP B 1 47 ? 16.875 19.594 6.629 1 97.06 47 TRP B O 1
ATOM 1571 N N . ASP B 1 48 ? 18.016 17.656 6.359 1 96 48 ASP B N 1
ATOM 1572 C CA . ASP B 1 48 ? 19.172 18.125 7.121 1 96 48 ASP B CA 1
ATOM 1573 C C . ASP B 1 48 ? 20.297 18.562 6.188 1 96 48 ASP B C 1
ATOM 1575 O O . ASP B 1 48 ? 21.016 17.719 5.645 1 96 48 ASP B O 1
ATOM 1579 N N . THR B 1 49 ? 20.625 19.828 6.113 1 93.69 49 THR B N 1
ATOM 1580 C CA . THR B 1 49 ? 21.625 20.391 5.219 1 93.69 49 THR B CA 1
ATOM 1581 C C . THR B 1 49 ? 23.031 20 5.66 1 93.69 49 THR B C 1
ATOM 1583 O O . THR B 1 49 ? 23.906 19.766 4.828 1 93.69 49 THR B O 1
ATOM 1586 N N . ALA B 1 50 ? 23.219 19.922 6.902 1 95.69 50 ALA B N 1
ATOM 1587 C CA . ALA B 1 50 ? 24.547 19.609 7.422 1 95.69 50 ALA B CA 1
ATOM 1588 C C . ALA B 1 50 ? 25 18.219 7.004 1 95.69 50 ALA B C 1
ATOM 1590 O O . ALA B 1 50 ? 26.125 18.016 6.566 1 95.69 50 ALA B O 1
ATOM 1591 N N . SER B 1 51 ? 24.094 17.312 7.059 1 95.38 51 SER B N 1
ATOM 1592 C CA . SER B 1 51 ? 24.422 15.93 6.73 1 95.38 51 SER B CA 1
ATOM 1593 C C . SER B 1 51 ? 23.984 15.578 5.316 1 95.38 51 SER B C 1
ATOM 1595 O O . SER B 1 51 ? 24.25 14.469 4.836 1 95.38 51 SER B O 1
ATOM 1597 N N . ASN B 1 52 ? 23.297 16.5 4.68 1 94.94 52 ASN B N 1
ATOM 1598 C CA . ASN B 1 52 ? 22.766 16.281 3.34 1 94.94 52 ASN B CA 1
ATOM 1599 C C . ASN B 1 52 ? 21.859 15.062 3.285 1 94.94 52 ASN B C 1
ATOM 1601 O O . ASN B 1 52 ? 22.031 14.195 2.424 1 94.94 52 ASN B O 1
ATOM 1605 N N . GLN B 1 53 ? 20.984 14.961 4.32 1 96.12 53 GLN B N 1
ATOM 1606 C CA . GLN B 1 53 ? 20.078 13.828 4.414 1 96.12 53 GLN B CA 1
ATOM 1607 C C . GLN B 1 53 ? 18.641 14.297 4.633 1 96.12 53 GLN B C 1
ATOM 1609 O O . GLN B 1 53 ? 18.406 15.297 5.316 1 96.12 53 GLN B O 1
ATOM 1614 N N . GLY B 1 54 ? 17.703 13.641 3.994 1 96.44 54 GLY B N 1
ATOM 1615 C CA . GLY B 1 54 ? 16.281 13.852 4.199 1 96.44 54 GLY B CA 1
ATOM 1616 C C . GLY B 1 54 ? 15.594 12.656 4.832 1 96.44 54 GLY B C 1
ATOM 1617 O O . GLY B 1 54 ? 16 11.516 4.633 1 96.44 54 GLY B O 1
ATOM 1618 N N . ASN B 1 55 ? 14.641 12.93 5.664 1 95.88 55 ASN B N 1
ATOM 1619 C CA . ASN B 1 55 ? 13.852 11.883 6.312 1 95.88 55 ASN B CA 1
ATOM 1620 C C . ASN B 1 55 ? 12.352 12.109 6.109 1 95.88 55 ASN B C 1
ATOM 1622 O O . ASN B 1 55 ? 11.875 13.242 6.184 1 95.88 55 ASN B O 1
ATOM 1626 N N . VAL B 1 56 ? 11.672 11.039 5.785 1 97.31 56 VAL B N 1
ATOM 1627 C CA . VAL B 1 56 ? 10.219 11.055 5.734 1 97.31 56 VAL B CA 1
ATOM 1628 C C . VAL B 1 56 ? 9.656 9.961 6.641 1 97.31 56 VAL B C 1
ATOM 1630 O O . VAL B 1 56 ? 10.086 8.805 6.559 1 97.31 56 VAL B O 1
ATOM 1633 N N . ARG B 1 57 ? 8.781 10.32 7.5 1 96.94 57 ARG B N 1
ATOM 1634 C CA . ARG B 1 57 ? 8 9.398 8.32 1 96.94 57 ARG B CA 1
ATOM 1635 C C . ARG B 1 57 ? 6.508 9.547 8.039 1 96.94 57 ARG B C 1
ATOM 1637 O O . ARG B 1 57 ? 6.043 10.633 7.695 1 96.94 57 ARG B O 1
ATOM 1644 N N . PHE B 1 58 ? 5.816 8.406 8.125 1 96.94 58 PHE B N 1
ATOM 1645 C CA . PHE B 1 58 ? 4.395 8.531 7.828 1 96.94 58 PHE B CA 1
ATOM 1646 C C . PHE B 1 58 ? 3.557 7.824 8.883 1 96.94 58 PHE B C 1
ATOM 1648 O O . PHE B 1 58 ? 4.035 6.902 9.547 1 96.94 58 PHE B O 1
ATOM 1655 N N . LEU B 1 59 ? 2.371 8.328 9.039 1 95.25 59 LEU B N 1
ATOM 1656 C CA . LEU B 1 59 ? 1.337 7.758 9.891 1 95.25 59 LEU B CA 1
ATOM 1657 C C . LEU B 1 59 ? 0.053 7.512 9.109 1 95.25 59 LEU B C 1
ATOM 1659 O O . LEU B 1 59 ? -0.465 8.422 8.461 1 95.25 59 LEU B O 1
ATOM 1663 N N . LEU B 1 60 ? -0.375 6.262 9.188 1 96.19 60 LEU B N 1
ATOM 1664 C CA . LEU B 1 60 ? -1.688 5.922 8.648 1 96.19 60 LEU B CA 1
ATOM 1665 C C . LEU B 1 60 ? -2.738 5.895 9.758 1 96.19 60 LEU B C 1
ATOM 1667 O O . LEU B 1 60 ? -2.566 5.203 10.766 1 96.19 60 LEU B O 1
ATOM 1671 N N . THR B 1 61 ? -3.814 6.625 9.57 1 94.81 61 THR B N 1
ATOM 1672 C CA . THR B 1 61 ? -4.82 6.684 10.625 1 94.81 61 THR B CA 1
ATOM 1673 C C . THR B 1 61 ? -5.977 5.738 10.328 1 94.81 61 THR B C 1
ATOM 1675 O O . THR B 1 61 ? -6.355 5.562 9.164 1 94.81 61 THR B O 1
ATOM 1678 N N . GLY B 1 62 ? -6.535 5.207 11.375 1 96.44 62 GLY B N 1
ATOM 1679 C CA . GLY B 1 62 ? -7.586 4.207 11.258 1 96.44 62 GLY B CA 1
ATOM 1680 C C . GLY B 1 62 ? -8.969 4.766 11.531 1 96.44 62 GLY B C 1
ATOM 1681 O O . GLY B 1 62 ? -9.133 5.969 11.727 1 96.44 62 GLY B O 1
ATOM 1682 N N . GLN B 1 63 ? -9.922 3.867 11.461 1 95.88 63 GLN B N 1
ATOM 1683 C CA . GLN B 1 63 ? -11.312 4.148 11.797 1 95.88 63 GLN B CA 1
ATOM 1684 C C . GLN B 1 63 ? -11.914 3.023 12.641 1 95.88 63 GLN B C 1
ATOM 1686 O O . GLN B 1 63 ? -11.484 1.871 12.539 1 95.88 63 GLN B O 1
ATOM 1691 N N . LYS B 1 64 ? -12.852 3.439 13.438 1 96.19 64 LYS B N 1
ATOM 1692 C CA . LYS B 1 64 ? -13.547 2.455 14.266 1 96.19 64 LYS B CA 1
ATOM 1693 C C . LYS B 1 64 ? -14.68 1.787 13.484 1 96.19 64 LYS B C 1
ATOM 1695 O O . LYS B 1 64 ? -15.336 2.428 12.656 1 96.19 64 LYS B O 1
ATOM 1700 N N . CYS B 1 65 ? -14.891 0.493 13.812 1 95.12 65 CYS B N 1
ATOM 1701 C CA . CYS B 1 65 ? -16.031 -0.227 13.273 1 95.12 65 CYS B CA 1
ATOM 1702 C C . CYS B 1 65 ? -17.328 0.251 13.93 1 95.12 65 CYS B C 1
ATOM 1704 O O . CYS B 1 65 ? -17.438 0.3 15.156 1 95.12 65 CYS B O 1
ATOM 1706 N N . ASN B 1 66 ? -18.328 0.526 13.172 1 92.5 66 ASN B N 1
ATOM 1707 C CA . ASN B 1 66 ? -19.578 1.008 13.727 1 92.5 66 ASN B CA 1
ATOM 1708 C C . ASN B 1 66 ? -20.578 -0.132 13.938 1 92.5 66 ASN B C 1
ATOM 1710 O O . ASN B 1 66 ? -21.719 0.101 14.32 1 92.5 66 ASN B O 1
ATOM 1714 N N . HIS B 1 67 ? -20.234 -1.307 13.594 1 92.75 67 H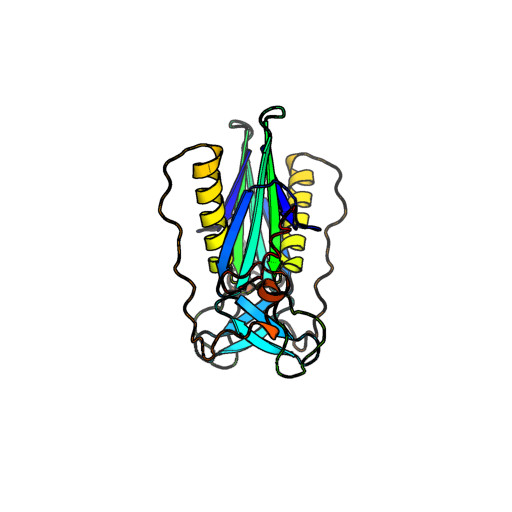IS B N 1
ATOM 1715 C CA . HIS B 1 67 ? -21.094 -2.471 13.773 1 92.75 67 HIS B CA 1
ATOM 1716 C C . HIS B 1 67 ? -20.922 -3.068 15.164 1 92.75 67 HIS B C 1
ATOM 1718 O O . HIS B 1 67 ? -21.922 -3.344 15.852 1 92.75 67 HIS B O 1
ATOM 1724 N N . CYS B 1 68 ? -19.703 -3.207 15.594 1 93.44 68 CYS B N 1
ATOM 1725 C CA . CYS B 1 68 ? -19.453 -3.812 16.891 1 93.44 68 CYS B CA 1
ATOM 1726 C C . CYS B 1 68 ? -18.828 -2.809 17.859 1 93.44 68 CYS B C 1
ATOM 1728 O O . CYS B 1 68 ? -18.688 -3.078 19.047 1 93.44 68 CYS B O 1
ATOM 1730 N N . ASN B 1 69 ? -18.453 -1.69 17.406 1 86.62 69 ASN B N 1
ATOM 1731 C CA . ASN B 1 69 ? -17.922 -0.571 18.172 1 86.62 69 ASN B CA 1
ATOM 1732 C C . ASN B 1 69 ? -16.797 -1.018 19.109 1 86.62 69 ASN B C 1
ATOM 1734 O O . ASN B 1 69 ? -16.844 -0.748 20.312 1 86.62 69 ASN B O 1
ATOM 1738 N N . PRO B 1 70 ? -15.789 -1.46 18.531 1 85.94 70 PRO B N 1
ATOM 1739 C CA . PRO B 1 70 ? -14.664 -1.852 19.375 1 85.94 70 PRO B CA 1
ATOM 1740 C C . PRO B 1 70 ? -13.844 -0.658 19.844 1 85.94 70 PRO B C 1
ATOM 1742 O O . PRO B 1 70 ? -14.008 0.452 19.344 1 85.94 70 PRO B O 1
ATOM 1745 N N . ASP B 1 71 ? -13 -0.764 20.875 1 88.25 71 ASP B N 1
ATOM 1746 C CA . ASP B 1 71 ? -12.148 0.305 21.391 1 88.25 71 ASP B CA 1
ATOM 1747 C C . ASP B 1 71 ? -11.047 0.66 20.391 1 88.25 71 ASP B C 1
ATOM 1749 O O . ASP B 1 71 ? -10.688 1.83 20.25 1 88.25 71 ASP B O 1
ATOM 1753 N N . GLY B 1 72 ? -10.586 -0.221 19.625 1 93.62 72 GLY B N 1
ATOM 1754 C CA . GLY B 1 72 ? -9.453 0.012 18.75 1 93.62 72 GLY B CA 1
ATOM 1755 C C . GLY B 1 72 ? -9.852 0.469 17.359 1 93.62 72 GLY B C 1
ATOM 1756 O O . GLY B 1 72 ? -11.031 0.419 17 1 93.62 72 GLY B O 1
ATOM 1757 N N . PHE B 1 73 ? -8.875 1.029 16.672 1 96 73 PHE B N 1
ATOM 1758 C CA . PHE B 1 73 ? -9.055 1.462 15.289 1 96 73 PHE B CA 1
ATOM 1759 C C . PHE B 1 73 ? -8.586 0.387 14.32 1 96 73 PHE B C 1
ATOM 1761 O O . PHE B 1 73 ? -7.582 -0.286 14.57 1 96 73 PHE B O 1
ATOM 1768 N N . GLU B 1 74 ? -9.32 0.239 13.219 1 95.56 74 GLU B N 1
ATOM 1769 C CA . GLU B 1 74 ? -8.891 -0.647 12.148 1 95.56 74 GLU B CA 1
ATOM 1770 C C . GLU B 1 74 ? -7.918 0.063 11.203 1 95.56 74 GLU B C 1
ATOM 1772 O O . GLU B 1 74 ? -8.117 1.23 10.867 1 95.56 74 GLU B O 1
ATOM 1777 N N . THR B 1 75 ? -6.867 -0.633 10.852 1 94.06 75 THR B N 1
ATOM 1778 C CA . THR B 1 75 ? -5.926 -0.117 9.859 1 94.06 75 THR B CA 1
ATOM 1779 C C . THR B 1 75 ? -6.523 -0.18 8.461 1 94.06 75 THR B C 1
ATOM 1781 O O . THR B 1 75 ? -7.199 -1.149 8.109 1 94.06 75 THR B O 1
ATOM 1784 N N . PRO B 1 76 ? -6.215 0.842 7.688 1 96.75 76 PRO B N 1
ATOM 1785 C CA . PRO B 1 76 ? -6.797 0.875 6.344 1 96.75 76 PRO B CA 1
ATOM 1786 C C . PRO B 1 76 ? -6.109 -0.088 5.379 1 96.75 76 PRO B C 1
ATOM 1788 O O . PRO B 1 76 ? -4.914 -0.369 5.527 1 96.75 76 PRO B O 1
ATOM 1791 N N . MET B 1 77 ? -6.82 -0.585 4.449 1 96.69 77 MET B N 1
ATOM 1792 C CA . MET B 1 77 ? -6.309 -1.239 3.248 1 96.69 77 MET B CA 1
ATOM 1793 C C . MET B 1 77 ? -6.324 -0.284 2.059 1 96.69 77 MET B C 1
ATOM 1795 O O . MET B 1 77 ? -7.312 0.424 1.84 1 96.69 77 MET B O 1
ATOM 1799 N N . TRP B 1 78 ? -5.246 -0.32 1.332 1 96.81 78 TRP B N 1
ATOM 1800 C CA . TRP B 1 78 ? -5.074 0.705 0.308 1 96.81 78 TRP B CA 1
ATOM 1801 C C . TRP B 1 78 ? -5.141 0.095 -1.089 1 96.81 78 TRP B C 1
ATOM 1803 O O . TRP B 1 78 ? -4.594 -0.984 -1.328 1 96.81 78 TRP B O 1
ATOM 1813 N N . TYR B 1 79 ? -5.82 0.82 -1.926 1 94.19 79 TYR B N 1
ATOM 1814 C CA . TYR B 1 79 ? -5.695 0.548 -3.354 1 94.19 79 TYR B CA 1
ATOM 1815 C C . TYR B 1 79 ? -4.352 1.031 -3.885 1 94.19 79 TYR B C 1
ATOM 1817 O O . TYR B 1 79 ? -3.871 2.1 -3.5 1 94.19 79 TYR B O 1
ATOM 1825 N N . PRO B 1 80 ? -3.762 0.254 -4.797 1 93.19 80 PRO B N 1
ATOM 1826 C CA . PRO B 1 80 ? -2.453 0.676 -5.301 1 93.19 80 PRO B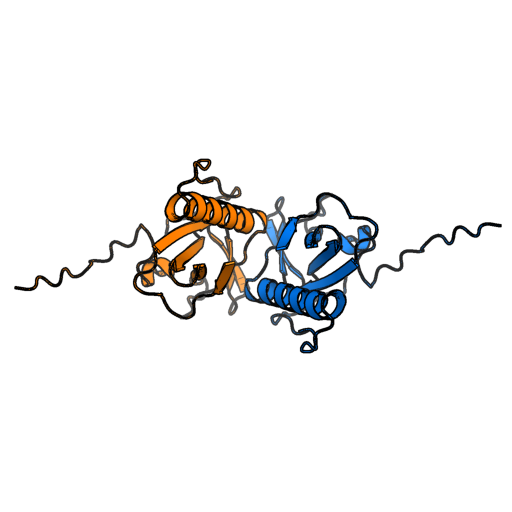 CA 1
ATOM 1827 C C . PRO B 1 80 ? -2.484 2.064 -5.938 1 93.19 80 PRO B C 1
ATOM 1829 O O . PRO B 1 80 ? -1.539 2.84 -5.781 1 93.19 80 PRO B O 1
ATOM 1832 N N . GLU B 1 81 ? -3.596 2.406 -6.613 1 92.62 81 GLU B N 1
ATOM 1833 C CA . GLU B 1 81 ? -3.666 3.709 -7.273 1 92.62 81 GLU B CA 1
ATOM 1834 C C . GLU B 1 81 ? -3.75 4.84 -6.25 1 92.62 81 GLU B C 1
ATOM 1836 O O . GLU B 1 81 ? -3.242 5.938 -6.488 1 92.62 81 GLU B O 1
ATOM 1841 N N . GLU B 1 82 ? -4.406 4.582 -5.164 1 96.19 82 GLU B N 1
ATOM 1842 C CA . GLU B 1 82 ? -4.492 5.578 -4.102 1 96.19 82 GLU B CA 1
ATOM 1843 C C . GLU B 1 82 ? -3.141 5.781 -3.426 1 96.19 82 GLU B C 1
ATOM 1845 O O . GLU B 1 82 ? -2.756 6.914 -3.123 1 96.19 82 GLU B O 1
ATOM 1850 N N . ALA B 1 83 ? -2.453 4.656 -3.182 1 95.75 83 ALA B N 1
ATOM 1851 C CA . ALA B 1 83 ? -1.112 4.758 -2.611 1 95.75 83 ALA B CA 1
ATOM 1852 C C . ALA B 1 83 ? -0.179 5.531 -3.539 1 95.75 83 ALA B C 1
ATOM 1854 O O . ALA B 1 83 ? 0.576 6.398 -3.088 1 95.75 83 ALA B O 1
ATOM 1855 N N . GLN B 1 84 ? -0.254 5.27 -4.77 1 93.94 84 GLN B N 1
ATOM 1856 C CA . GLN B 1 84 ? 0.572 5.965 -5.75 1 93.94 84 GLN B CA 1
ATOM 1857 C C . GLN B 1 84 ? 0.263 7.461 -5.762 1 93.94 84 GLN B C 1
ATOM 1859 O O . GLN B 1 84 ? 1.174 8.289 -5.844 1 93.94 84 GLN B O 1
ATOM 1864 N N . LYS B 1 85 ? -0.95 7.789 -5.723 1 96.38 85 LYS B N 1
ATOM 1865 C CA . LYS B 1 85 ? -1.368 9.188 -5.723 1 96.38 85 LYS B CA 1
ATOM 1866 C C . LYS B 1 85 ? -0.752 9.953 -4.555 1 96.38 85 LYS B C 1
ATOM 1868 O O . LYS B 1 85 ? -0.142 11.008 -4.742 1 96.38 85 LYS B O 1
ATOM 1873 N N . VAL B 1 86 ? -0.878 9.375 -3.35 1 97.44 86 VAL B N 1
ATOM 1874 C CA . VAL B 1 86 ? -0.411 10.125 -2.189 1 97.44 86 VAL B CA 1
ATOM 1875 C C . VAL B 1 86 ? 1.113 10.195 -2.199 1 97.44 86 VAL B C 1
ATOM 1877 O O . VAL B 1 86 ? 1.696 11.188 -1.755 1 97.44 86 VAL B O 1
ATOM 1880 N N . MET B 1 87 ? 1.751 9.211 -2.758 1 96.25 87 MET B N 1
ATOM 1881 C CA . MET B 1 87 ? 3.207 9.234 -2.861 1 96.25 87 MET B CA 1
ATOM 1882 C C . MET B 1 87 ? 3.658 10.281 -3.877 1 96.25 87 MET B C 1
ATOM 1884 O O . MET B 1 87 ? 4.66 10.969 -3.666 1 96.25 87 MET B O 1
ATOM 1888 N N . THR B 1 88 ? 2.947 10.375 -4.934 1 96.38 88 THR B N 1
ATOM 1889 C CA . THR B 1 88 ? 3.24 11.391 -5.934 1 96.38 88 THR B CA 1
ATOM 1890 C C . THR B 1 88 ? 3.07 12.789 -5.352 1 96.38 88 THR B C 1
ATOM 1892 O O . THR B 1 88 ? 3.914 13.664 -5.562 1 96.38 88 THR B O 1
ATOM 1895 N N . ASN B 1 89 ? 2.014 12.953 -4.648 1 98.25 89 ASN B N 1
ATOM 1896 C CA . ASN B 1 89 ? 1.779 14.242 -4.004 1 98.25 89 ASN B CA 1
ATOM 1897 C C . ASN B 1 89 ? 2.873 14.57 -2.992 1 98.25 89 ASN B C 1
ATOM 1899 O O . ASN B 1 89 ? 3.305 15.719 -2.887 1 98.25 89 ASN B O 1
ATOM 1903 N N . LEU B 1 90 ? 3.293 13.578 -2.225 1 97.94 90 LEU B N 1
ATOM 1904 C CA . LEU B 1 90 ? 4.406 13.781 -1.302 1 97.94 90 LEU B CA 1
ATOM 1905 C C . LEU B 1 90 ? 5.66 14.211 -2.049 1 97.94 90 LEU B C 1
ATOM 1907 O O . LEU B 1 90 ? 6.363 15.125 -1.612 1 97.94 90 LEU B O 1
ATOM 1911 N N . TYR B 1 91 ? 5.906 13.523 -3.096 1 96.88 91 TYR B N 1
ATOM 1912 C CA . TYR B 1 91 ? 7.055 13.867 -3.924 1 96.88 91 TYR B CA 1
ATOM 1913 C C . TYR B 1 91 ? 6.988 15.328 -4.371 1 96.88 91 TYR B C 1
ATOM 1915 O O . TYR B 1 91 ? 7.973 16.062 -4.262 1 96.88 91 TYR B O 1
ATOM 1923 N N . HIS B 1 92 ? 5.805 15.719 -4.871 1 97.81 92 HIS B N 1
ATOM 1924 C CA . HIS B 1 92 ? 5.625 17.094 -5.316 1 97.81 92 HIS B CA 1
ATOM 1925 C C . HIS B 1 92 ? 5.836 18.078 -4.164 1 97.81 92 HIS B C 1
ATOM 1927 O O . HIS B 1 92 ? 6.469 19.125 -4.34 1 97.81 92 HIS B O 1
ATOM 1933 N N . GLU B 1 93 ? 5.316 17.766 -3.02 1 97.88 93 GLU B N 1
ATOM 1934 C CA . GLU B 1 93 ? 5.453 18.594 -1.826 1 97.88 93 GLU B CA 1
ATOM 1935 C C . GLU B 1 93 ? 6.918 18.797 -1.45 1 97.88 93 GLU B C 1
ATOM 1937 O O . GLU B 1 93 ? 7.379 19.922 -1.264 1 97.88 93 GLU B O 1
ATOM 1942 N N . VAL B 1 94 ? 7.668 17.719 -1.426 1 97.5 94 VAL B N 1
ATOM 1943 C CA . VAL B 1 94 ? 9.062 17.75 -1.014 1 97.5 94 VAL B CA 1
ATOM 1944 C C . VAL B 1 94 ? 9.898 18.469 -2.08 1 97.5 94 VAL B C 1
ATOM 1946 O O . VAL B 1 94 ? 10.742 19.297 -1.762 1 97.5 94 VAL B O 1
ATOM 1949 N N . ALA B 1 95 ? 9.633 18.203 -3.342 1 97.44 95 ALA B N 1
ATOM 1950 C CA . ALA B 1 95 ? 10.344 18.828 -4.453 1 97.44 95 ALA B CA 1
ATOM 1951 C C . ALA B 1 95 ? 10.172 20.344 -4.426 1 97.44 95 ALA B C 1
ATOM 1953 O O . ALA B 1 95 ? 11.125 21.094 -4.676 1 97.44 95 ALA B O 1
ATOM 1954 N N . ASN B 1 96 ? 9.039 20.719 -4.109 1 97.44 96 ASN B N 1
ATOM 1955 C CA . ASN B 1 96 ? 8.734 22.141 -4.082 1 97.44 96 ASN B CA 1
ATOM 1956 C C . ASN B 1 96 ? 9.312 22.812 -2.838 1 97.44 96 ASN B C 1
ATOM 1958 O O . ASN B 1 96 ? 10.062 23.781 -2.939 1 97.44 96 ASN B O 1
ATOM 1962 N N . ARG B 1 97 ? 9.07 22.266 -1.695 1 96.69 97 ARG B N 1
ATOM 1963 C CA . ARG B 1 97 ? 9.359 22.938 -0.43 1 96.69 97 ARG B CA 1
ATOM 1964 C C . ARG B 1 97 ? 10.844 22.844 -0.095 1 96.69 97 ARG B C 1
ATOM 1966 O O . ARG B 1 97 ? 11.414 23.766 0.483 1 96.69 97 ARG B O 1
ATOM 1973 N N . VAL B 1 98 ? 11.453 21.734 -0.479 1 96.06 98 VAL B N 1
ATOM 1974 C CA . VAL B 1 98 ? 12.844 21.516 -0.093 1 96.06 98 VAL B CA 1
ATOM 1975 C C . VAL B 1 98 ? 13.766 21.969 -1.223 1 96.06 98 VAL B C 1
ATOM 1977 O O . VAL B 1 98 ? 14.758 22.672 -0.985 1 96.06 98 VAL B O 1
ATOM 1980 N N . TYR B 1 99 ? 13.406 21.719 -2.453 1 96 99 TYR B N 1
ATOM 1981 C CA . TYR B 1 99 ? 14.32 21.953 -3.562 1 96 99 TYR B CA 1
ATOM 1982 C C . TYR B 1 99 ? 13.859 23.141 -4.402 1 96 99 TYR B C 1
ATOM 1984 O O . TYR B 1 99 ? 14.523 23.531 -5.363 1 96 99 TYR B O 1
ATOM 1992 N N . GLN B 1 100 ? 12.672 23.609 -4.168 1 97.06 100 GLN B N 1
ATOM 1993 C CA . GLN B 1 100 ? 12.133 24.797 -4.816 1 97.06 100 GLN B CA 1
ATOM 1994 C C . GLN B 1 100 ? 11.945 24.562 -6.316 1 97.06 100 GLN B C 1
ATOM 1996 O O . GLN B 1 100 ? 12.25 25.453 -7.125 1 97.06 100 GLN B O 1
ATOM 2001 N N . LEU B 1 101 ? 11.5 23.438 -6.578 1 97.44 101 LEU B N 1
ATOM 2002 C CA . LEU B 1 101 ? 11.188 23.109 -7.965 1 97.44 101 LEU B CA 1
ATOM 2003 C C . LEU B 1 101 ? 9.719 23.375 -8.273 1 97.44 101 LEU B C 1
ATOM 2005 O O . LEU B 1 101 ? 8.859 23.219 -7.398 1 97.44 101 LEU B O 1
ATOM 2009 N N . GLN B 1 102 ? 9.531 23.781 -9.492 1 97.56 102 GLN B N 1
ATOM 2010 C CA . GLN B 1 102 ? 8.148 23.859 -9.938 1 97.56 102 GLN B CA 1
ATOM 2011 C C . GLN B 1 102 ? 7.551 22.469 -10.148 1 97.56 102 GLN B C 1
ATOM 2013 O O . GLN B 1 102 ? 8.141 21.641 -10.836 1 97.56 102 GLN B O 1
ATOM 2018 N N . THR B 1 103 ? 6.438 22.234 -9.5 1 96.75 103 THR B N 1
ATOM 2019 C CA . THR B 1 103 ? 5.777 20.938 -9.609 1 96.75 103 THR B CA 1
ATOM 2020 C C . THR B 1 103 ? 4.324 21.109 -10.055 1 96.75 103 THR B C 1
ATOM 2022 O O . THR B 1 103 ? 3.74 22.188 -9.883 1 96.75 103 THR B O 1
ATOM 2025 N N . PRO B 1 104 ? 3.717 20.078 -10.695 1 95.56 104 PRO B N 1
ATOM 2026 C CA . PRO B 1 104 ? 2.273 20.125 -10.953 1 95.56 104 PRO B CA 1
ATOM 2027 C C . PRO B 1 104 ? 1.456 20.297 -9.672 1 95.56 104 PRO B C 1
ATOM 2029 O O . PRO B 1 104 ? 1.977 20.109 -8.57 1 95.56 104 PRO B O 1
ATOM 2032 N N . PRO B 1 105 ? 0.212 20.766 -9.93 1 94.5 105 PRO B N 1
ATOM 2033 C CA . PRO B 1 105 ? -0.668 20.812 -8.766 1 94.5 105 PRO B CA 1
ATOM 2034 C C . PRO B 1 105 ? -0.89 19.438 -8.133 1 94.5 105 PRO B C 1
ATOM 2036 O O . PRO B 1 105 ? -0.757 18.422 -8.805 1 94.5 105 PRO B O 1
ATOM 2039 N N . LEU B 1 106 ? -1.199 19.422 -6.848 1 93.94 106 LEU B N 1
ATOM 2040 C CA . LEU B 1 106 ? -1.499 18.172 -6.148 1 93.94 106 LEU B CA 1
ATOM 2041 C C . LEU B 1 106 ? -2.699 17.469 -6.773 1 93.94 106 LEU B C 1
ATOM 2043 O O . LEU B 1 106 ? -3.666 18.125 -7.172 1 93.94 106 LEU B O 1
ATOM 2047 N N . ILE B 1 107 ? -2.605 16.172 -6.883 1 93.69 107 ILE B N 1
ATOM 2048 C CA . ILE B 1 107 ? -3.713 15.359 -7.367 1 93.69 107 ILE B CA 1
ATOM 2049 C C . ILE B 1 107 ? -4.777 15.234 -6.277 1 93.69 107 ILE B C 1
ATOM 2051 O O . ILE B 1 107 ? -4.523 14.68 -5.207 1 93.69 107 ILE B O 1
ATOM 2055 N N . ARG B 1 108 ? -5.945 15.695 -6.562 1 89.5 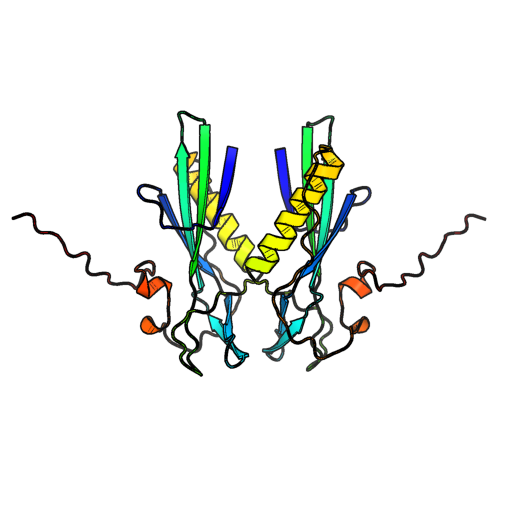108 ARG B N 1
ATOM 2056 C CA . ARG B 1 108 ? -6.984 15.703 -5.539 1 89.5 108 ARG B CA 1
ATOM 2057 C C . ARG B 1 108 ? -8.023 14.617 -5.805 1 89.5 108 ARG B C 1
ATOM 2059 O O . ARG B 1 108 ? -8.781 14.242 -4.91 1 89.5 108 ARG B O 1
ATOM 2066 N N . ASP B 1 109 ? -7.941 14.078 -7.039 1 86.56 109 ASP B N 1
ATOM 2067 C CA . ASP B 1 109 ? -8.922 13.055 -7.398 1 86.56 109 ASP B CA 1
ATOM 2068 C C . ASP B 1 109 ? -8.656 11.758 -6.648 1 86.56 109 ASP B C 1
ATOM 2070 O O . ASP B 1 109 ? -7.5 11.367 -6.449 1 86.56 109 ASP B O 1
ATOM 2074 N N . ARG B 1 110 ? -9.758 11.227 -6.164 1 82.19 110 ARG B N 1
ATOM 2075 C CA . ARG B 1 110 ? -9.711 9.906 -5.547 1 82.19 110 ARG B CA 1
ATOM 2076 C C . ARG B 1 110 ? -10.516 8.898 -6.355 1 82.19 110 ARG B C 1
ATOM 2078 O O . ARG B 1 110 ? -11.367 9.281 -7.168 1 82.19 110 ARG B O 1
ATOM 2085 N N . ARG B 1 111 ? -10.094 7.598 -6.215 1 81.19 111 ARG B N 1
ATOM 2086 C CA . ARG B 1 111 ? -10.898 6.535 -6.812 1 81.19 111 ARG B CA 1
ATOM 2087 C C . ARG B 1 111 ? -12.383 6.73 -6.508 1 81.19 111 ARG B C 1
ATOM 2089 O O . ARG B 1 111 ? -12.742 7.219 -5.438 1 81.19 111 ARG B O 1
ATOM 2096 N N . HIS B 1 112 ? -13.188 6.418 -7.492 1 73.06 112 HIS B N 1
ATOM 2097 C CA . HIS B 1 112 ? -14.617 6.645 -7.348 1 73.06 112 HIS B CA 1
ATOM 2098 C C . HIS B 1 112 ? -15.195 5.797 -6.219 1 73.06 112 HIS B C 1
ATOM 2100 O O . HIS B 1 112 ? -14.734 4.684 -5.969 1 73.06 112 HIS B O 1
ATOM 2106 N N . GLY B 1 113 ? -15.883 6.523 -5.359 1 67.81 113 GLY B N 1
ATOM 2107 C CA . GLY B 1 113 ? -16.625 5.82 -4.32 1 67.81 113 GLY B CA 1
ATOM 2108 C C . GLY B 1 113 ? -17.969 6.445 -4.02 1 67.81 113 GLY B C 1
ATOM 2109 O O . GLY B 1 113 ? -18.312 7.488 -4.578 1 67.81 113 GLY B O 1
ATOM 2110 N N . ARG B 1 114 ? -18.938 5.723 -3.496 1 59.94 114 ARG B N 1
ATOM 2111 C CA . ARG B 1 114 ? -20.234 6.262 -3.088 1 59.94 114 ARG B CA 1
ATOM 2112 C C . ARG B 1 114 ? -20.25 6.562 -1.592 1 59.94 114 ARG B C 1
ATOM 2114 O O . ARG B 1 114 ? -20.641 5.711 -0.789 1 59.94 114 ARG B O 1
ATOM 2121 N N . PRO B 1 115 ? -19.609 7.844 -1.266 1 59.38 115 PRO B N 1
ATOM 2122 C CA . PRO B 1 115 ? -19.734 8.086 0.174 1 59.38 115 PRO B CA 1
ATOM 2123 C C . PRO B 1 115 ? -21.188 8.195 0.634 1 59.38 115 PRO B C 1
ATOM 2125 O O . PRO B 1 115 ? -21.984 8.906 0.013 1 59.38 115 PRO B O 1
ATOM 2128 N N . ARG B 1 116 ? -21.656 7.281 1.457 1 60.75 116 ARG B N 1
ATOM 2129 C CA . ARG B 1 116 ? -23.062 7.281 1.85 1 60.75 116 ARG B CA 1
ATOM 2130 C C . ARG B 1 116 ? -23.281 8.133 3.094 1 60.75 116 ARG B C 1
ATOM 2132 O O . ARG B 1 116 ? -24.422 8.523 3.393 1 60.75 116 ARG B O 1
ATOM 2139 N N . HIS B 1 117 ? -22.219 8.406 3.852 1 66.06 117 HIS B N 1
ATOM 2140 C CA . HIS B 1 117 ? -22.516 9.039 5.133 1 66.06 117 HIS B CA 1
ATOM 2141 C C . HIS B 1 117 ? -21.594 10.234 5.371 1 66.06 117 HIS B C 1
ATOM 2143 O O . HIS B 1 117 ? -20.531 10.336 4.754 1 66.06 117 HIS B O 1
ATOM 2149 N N . GLN B 1 118 ? -22.109 11.125 6.215 1 76.62 118 GLN B N 1
ATOM 2150 C CA . GLN B 1 118 ? -21.328 12.266 6.664 1 76.62 118 GLN B CA 1
ATOM 2151 C C . GLN B 1 118 ? -20.141 11.82 7.516 1 76.62 118 GLN B C 1
ATOM 2153 O O . GLN B 1 118 ? -20.156 10.742 8.102 1 76.62 118 GLN B O 1
ATOM 2158 N N . HIS B 1 119 ? -19.047 12.531 7.602 1 84.19 119 HIS B N 1
ATOM 2159 C CA . HIS B 1 119 ? -17.875 12.273 8.414 1 84.19 119 HIS B CA 1
ATOM 2160 C C . HIS B 1 119 ? -18.234 12.141 9.891 1 84.19 119 HIS B C 1
ATOM 2162 O O . HIS B 1 119 ? -18.891 13.016 10.445 1 84.19 119 HIS B O 1
ATOM 2168 N N . ASN B 1 120 ? -17.891 11.07 10.5 1 86.19 120 ASN B N 1
ATOM 2169 C CA . ASN B 1 120 ? -18.062 10.836 11.93 1 86.19 120 ASN B CA 1
ATOM 2170 C C . ASN B 1 120 ? -16.734 10.961 12.68 1 86.19 120 ASN B C 1
ATOM 2172 O O . ASN B 1 120 ? -15.945 10.016 12.711 1 86.19 120 ASN B O 1
ATOM 2176 N N . SER B 1 121 ? -16.516 12.016 13.367 1 89 121 SER B N 1
ATOM 2177 C CA . SER B 1 121 ? -15.25 12.344 14.008 1 89 121 SER B CA 1
ATOM 2178 C C . SER B 1 121 ? -14.945 11.391 15.156 1 89 121 SER B C 1
ATOM 2180 O O . SER B 1 121 ? -13.773 11.133 15.453 1 89 121 SER B O 1
ATOM 2182 N N . SER B 1 122 ? -15.984 10.898 15.742 1 89.19 122 SER B N 1
ATOM 2183 C CA . SER B 1 122 ? -15.766 10.039 16.906 1 89.19 122 SER B CA 1
ATOM 2184 C C . SER B 1 122 ? -15.195 8.688 16.484 1 89.19 122 SER B C 1
ATOM 2186 O O . SER B 1 122 ? -14.625 7.973 17.312 1 89.19 122 SER B O 1
ATOM 2188 N N . MET B 1 123 ? -15.32 8.375 15.242 1 93.5 123 MET B N 1
ATOM 2189 C CA . MET B 1 123 ? -14.859 7.086 14.742 1 93.5 123 MET B CA 1
ATOM 2190 C C . MET B 1 123 ? -13.547 7.238 13.977 1 93.5 123 MET B C 1
ATOM 2192 O O . MET B 1 123 ? -12.984 6.254 13.508 1 93.5 123 MET B O 1
ATOM 2196 N N . CYS B 1 124 ? -13.117 8.469 13.867 1 94.31 124 CYS B N 1
ATOM 2197 C CA . CYS B 1 124 ? -11.945 8.789 13.062 1 94.31 124 CYS B CA 1
ATOM 2198 C C . CYS B 1 124 ? -10.719 8.984 13.938 1 94.31 124 CYS B C 1
ATOM 2200 O O . CYS B 1 124 ? -10.688 9.883 14.781 1 94.31 124 CYS B O 1
ATOM 2202 N N . GLN B 1 125 ? -9.734 8.195 13.742 1 94.75 125 GLN B N 1
ATOM 2203 C CA . GLN B 1 125 ? -8.508 8.273 14.523 1 94.75 125 GLN B CA 1
ATOM 2204 C C . GLN B 1 125 ? -7.801 9.609 14.305 1 94.75 125 GLN B C 1
ATOM 2206 O O . GLN B 1 125 ? -7.234 10.18 15.242 1 94.75 125 GLN B O 1
ATOM 2211 N N . ALA B 1 126 ? -7.824 10.078 13.102 1 93.44 126 ALA B N 1
ATOM 2212 C CA . ALA B 1 126 ? -7.176 11.344 12.781 1 93.44 126 ALA B CA 1
ATOM 2213 C C . ALA B 1 126 ? -7.801 12.5 13.562 1 93.44 126 ALA B C 1
ATOM 2215 O O . ALA B 1 126 ? -7.094 13.391 14.047 1 93.44 126 ALA B O 1
ATOM 2216 N N . CYS B 1 127 ? -9.109 12.445 13.641 1 93.12 127 CYS B N 1
ATOM 2217 C CA . CYS B 1 127 ? -9.789 13.469 14.43 1 93.12 127 CYS B CA 1
ATOM 2218 C C . CYS B 1 127 ? -9.398 13.375 15.898 1 93.12 127 CYS B C 1
ATOM 2220 O O . CYS B 1 127 ? -9.125 14.398 16.531 1 93.12 127 CYS B O 1
ATOM 2222 N N . ARG B 1 128 ? -9.344 12.219 16.375 1 91.69 128 ARG B N 1
ATOM 2223 C CA . ARG B 1 128 ? -9.008 12.016 17.781 1 91.69 128 ARG B CA 1
ATOM 2224 C C . ARG B 1 128 ? -7.602 12.523 18.078 1 91.69 128 ARG B C 1
ATOM 2226 O O . ARG B 1 128 ? -7.328 12.984 19.188 1 91.69 128 ARG B O 1
ATOM 2233 N N . GLN B 1 129 ? -6.805 12.469 17.062 1 90 129 GLN B N 1
ATOM 2234 C CA . GLN B 1 129 ? -5.414 12.867 17.266 1 90 129 GLN B CA 1
ATOM 2235 C C . GLN B 1 129 ? -5.188 14.32 16.844 1 90 129 GLN B C 1
ATOM 2237 O O . GLN B 1 129 ? -4.051 14.789 16.812 1 90 129 GLN B O 1
ATOM 2242 N N . GLY B 1 130 ? -6.238 14.914 16.344 1 89.56 130 GLY B N 1
ATOM 2243 C CA . GLY B 1 130 ? -6.145 16.312 15.969 1 89.56 130 GLY B CA 1
ATOM 2244 C C . GLY B 1 130 ? -5.496 16.516 14.609 1 89.56 130 GLY B C 1
ATOM 2245 O O . GLY B 1 130 ? -4.938 17.594 14.344 1 89.56 130 GLY B O 1
ATOM 2246 N N . LEU B 1 131 ? -5.539 15.539 13.789 1 89.94 131 LEU B N 1
ATOM 2247 C CA . LEU B 1 131 ? -4.844 15.602 12.508 1 89.94 131 LEU B CA 1
ATOM 2248 C C . LEU B 1 131 ? -5.809 15.961 11.383 1 89.94 131 LEU B C 1
ATOM 2250 O O . LEU B 1 131 ? -5.387 16.391 10.305 1 89.94 131 LEU B O 1
ATOM 2254 N N . CYS B 1 132 ? -7.078 15.758 11.688 1 86.94 132 CYS B N 1
ATOM 2255 C CA . CYS B 1 132 ? -8.086 15.977 10.648 1 86.94 132 CYS B CA 1
ATOM 2256 C C . CYS B 1 132 ? -8.375 17.469 10.477 1 86.94 132 CYS B C 1
ATOM 2258 O O . CYS B 1 132 ? -8.273 18.234 11.43 1 86.94 132 CYS B O 1
ATOM 2260 N N . LYS B 1 133 ? -8.445 17.906 9.289 1 68.81 133 LYS B N 1
ATOM 2261 C CA . LYS B 1 133 ? -8.781 19.312 9.055 1 68.81 133 LYS B CA 1
ATOM 2262 C C . LYS B 1 133 ? -10.047 19.719 9.82 1 68.81 133 LYS B C 1
ATOM 2264 O O . LYS B 1 133 ? -10.18 20.859 10.242 1 68.81 133 LYS B O 1
ATOM 2269 N N . THR B 1 134 ? -10.891 18.766 9.93 1 56.91 134 THR B N 1
ATOM 2270 C CA . THR B 1 134 ? -12.148 19.09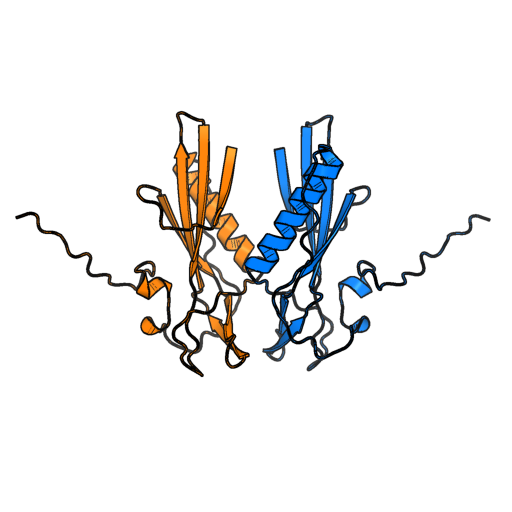4 10.594 1 56.91 134 THR B CA 1
ATOM 2271 C C . THR B 1 134 ? -11.961 19.219 12.102 1 56.91 134 THR B C 1
ATOM 2273 O O . THR B 1 134 ? -12.906 19.5 12.836 1 56.91 134 THR B O 1
ATOM 2276 N N . SER B 1 135 ? -10.789 18.797 12.461 1 48.69 135 SER B N 1
ATOM 2277 C CA . SER B 1 135 ? -10.641 18.812 13.906 1 48.69 135 SER B CA 1
ATOM 2278 C C . SER B 1 135 ? -10.5 20.234 14.438 1 48.69 135 SER B C 1
ATOM 2280 O O . SER B 1 135 ? -9.656 21 13.969 1 48.69 135 SER B O 1
ATOM 2282 N N . LYS B 1 136 ? -11.516 20.875 14.766 1 45.38 136 LYS B N 1
ATOM 2283 C CA . LYS B 1 136 ? -11.477 22.031 15.648 1 45.38 136 LYS B CA 1
ATOM 2284 C C . LYS B 1 136 ? -10.609 21.781 16.875 1 45.38 136 LYS B C 1
ATOM 2286 O O . LYS B 1 136 ? -11.062 21.141 17.828 1 45.38 136 LYS B O 1
ATOM 2291 N N . VAL B 1 137 ? -9.508 21.219 16.766 1 42.09 137 VAL B N 1
ATOM 2292 C CA . VAL B 1 137 ? -8.805 21.156 18.031 1 42.09 137 VAL B CA 1
ATOM 2293 C C . VAL B 1 137 ? -8.703 22.562 18.641 1 42.09 137 VAL B C 1
ATOM 2295 O O . VAL B 1 137 ? -8.273 23.5 17.969 1 42.09 137 VAL B O 1
ATOM 2298 N N . LEU B 1 138 ? -9.344 22.828 19.656 1 36.72 138 LEU B N 1
ATOM 2299 C CA . LEU B 1 138 ? -9.117 23.938 20.578 1 36.72 138 LEU B CA 1
ATOM 2300 C C . LEU B 1 138 ? -7.648 24.031 20.969 1 36.72 138 LEU B C 1
ATOM 2302 O O . LEU B 1 138 ? -7.098 23.125 21.578 1 36.72 138 LEU B O 1
ATOM 2306 N N . GLN B 1 139 ? -6.773 24.297 20.125 1 35.03 139 GLN B N 1
ATOM 2307 C CA . GLN B 1 139 ? -5.453 24.719 20.578 1 35.03 139 GLN B CA 1
ATOM 2308 C C . GLN B 1 139 ? -5.562 25.609 21.812 1 35.03 139 GLN B C 1
ATOM 2310 O O . GLN B 1 139 ? -6.219 26.656 21.781 1 35.03 139 GLN B O 1
ATOM 2315 N N . ALA B 1 140 ? -5.629 24.984 23 1 36.91 140 ALA B N 1
ATOM 2316 C CA . ALA B 1 140 ? -5.5 25.797 24.219 1 36.91 140 ALA B CA 1
ATOM 2317 C C . ALA B 1 140 ? -4.363 26.812 24.078 1 36.91 140 ALA B C 1
ATOM 2319 O O . ALA B 1 140 ? -3.215 26.438 23.828 1 36.91 140 ALA B O 1
ATOM 2320 N N . VAL B 1 141 ? -4.562 2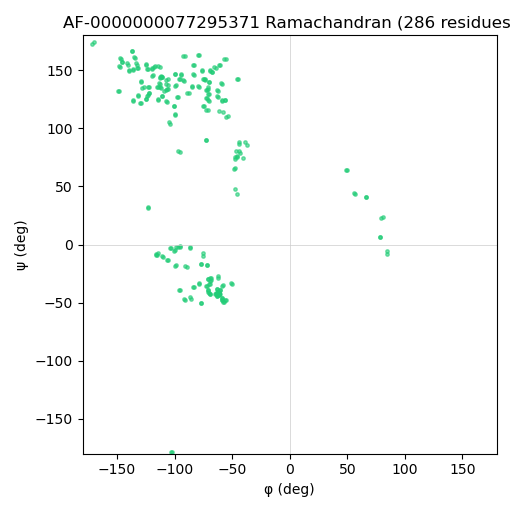7.906 23.562 1 37.62 141 VAL B N 1
ATOM 2321 C CA . VAL B 1 141 ? -3.699 29.078 23.609 1 37.62 141 VAL B CA 1
ATOM 2322 C C . VAL B 1 141 ? -3.182 29.281 25.047 1 37.62 141 VAL B C 1
ATOM 2324 O O . VAL B 1 141 ? -3.967 29.469 25.969 1 37.62 141 VAL B O 1
ATOM 2327 N N . SER B 1 142 ? -2.115 28.5 25.438 1 33.97 142 SER B N 1
ATOM 2328 C CA . SER B 1 142 ? -1.461 28.969 26.656 1 33.97 142 SER B CA 1
ATOM 2329 C C . SER B 1 142 ? -1.239 30.484 26.609 1 33.97 142 SER B C 1
ATOM 2331 O O . SER B 1 142 ? -0.505 30.984 25.766 1 33.97 142 SER B O 1
ATOM 2333 N N . SER B 1 143 ? -2.254 31.188 26.797 1 31.23 143 SER B N 1
ATOM 2334 C CA . SER B 1 143 ? -2.055 32.594 27.141 1 31.23 143 SER B CA 1
ATOM 2335 C C . SER B 1 143 ? -1.016 32.75 28.25 1 31.23 143 SER B C 1
ATOM 2337 O O . SER B 1 143 ? -1.227 32.281 29.375 1 31.23 143 SER B O 1
ATOM 2339 N N . SER B 1 144 ? 0.305 32.562 27.938 1 30.78 144 SER B N 1
ATOM 2340 C CA . SER B 1 144 ? 1.262 33.188 28.859 1 30.78 144 SER B CA 1
ATOM 2341 C C . SER B 1 144 ? 0.814 34.562 29.281 1 30.78 144 SER B C 1
ATOM 2343 O O . SER B 1 144 ? 0.802 35.5 28.453 1 30.78 144 SER B O 1
ATOM 2345 N N . SER B 1 145 ? -0.149 34.625 30.125 1 26.19 145 SER B N 1
ATOM 2346 C CA . SER B 1 145 ? -0.122 35.781 31 1 26.19 145 SER B CA 1
ATOM 2347 C C . SER B 1 145 ? 1.157 35.844 31.828 1 26.19 145 SER B C 1
ATOM 2349 O O . SER B 1 145 ? 1.654 34.781 32.281 1 26.19 145 SER B O 1
#

pLDDT: mean 87.35, std 16.54, range [26.19, 98.25]